Protein AF-0000000083950857 (afdb_homodimer)

Sequence (264 aa):
MILRKILFSYVLTLISFVHADEIPIPEFSGETIKFDNPFGGEFILGERTPEKLKFWFRTVGGNYHQCHMTGVAKSRDNETYKYGQFEQNTHCSLSIIVLGNSVVLIDESHQCKKISCGQRAGINGAVFHRAKMILRKILFSYVLTLISFVHADEIPIPEFSGETIKFDNPFGGEFILGERTPEKLKFWFRTVGGNYHQCHMTGVAKSRDNETYKYGQFEQNTHCSLSIIVLGNSVVLIDESHQCKKISCGQRAGINGAVFHRAK

Foldseek 3Di:
DDPPPPPPPPPPPPPPPPPPPDDDDDDAPDDWWKWAFPQGKIKIWGDDDQFKIWIWIKDAFPPRKIFIDTDMWTDPHRFKTWDWDDDPNFIWIWIWGHDPFKIFIAGPPVGSCVVTIDDGTDRHGTMIGTDD/DPPPPPPPPPPPPPPPPPPPPDDDDDDAPDDWWKWAFPQGKIKIWGDDDQFKTWIKIKDAFPPRKIFIDTDIWTHPHRFKTWDWDDDPNFIWIWIWGHDPFKIFIAGPPVGSCVVTIDDGTDRHGTMIGTDD

Secondary structure (DSSP, 8-state):
-----------------------PPPP-SS-EEEEE-TTSEEEEEES--SSEEEEEEEEE-GGG-EEEEEEEEEESSSSEEEEEEEETTEEEEEEEEEETTEEEEEETTS-HHHHHB-TT---TT-EEEE--/-----------------------PPPP-SS--EEEE-TTSEEEEEEEE-SSEEEEEEEEE-GGG-EEEEEEEEEESSSSEEEEEEEETTEEEEEEEEEETTEEEEEETTS-HHHHHB-TT---TT-EEEE--

Nearest PDB structures (foldseek):
  6czg-assembly2_B  TM=5.559E-01  e=2.290E-02  synthetic construct
  8ah9-assembly1_A  TM=5.127E-01  e=1.208E-02  synthetic construct
  1jmx-assembly1_A  TM=5.306E-01  e=1.195E-01  Pseudomonas putida
  2yg2-assembly2_B  TM=3.656E-01  e=1.007E+00  Homo sapiens
  6czg-assembly2_B  TM=5.561E-01  e=2.247E-02  synthetic construct

Organism: NCBI:txid38313

pLDDT: mean 89.29, std 17.19, range [36.06, 98.94]

Radius of gyration: 27.36 Å; Cα contacts (8 Å, |Δi|>4): 569; chains: 2; bounding box: 49×54×147 Å

Structure (mmCIF, N/CA/C/O backbone):
data_AF-0000000083950857-model_v1
#
loop_
_entity.id
_entity.type
_entity.pdbx_description
1 polymer 'Uncharacterized protein'
#
loop_
_atom_site.group_PDB
_atom_site.id
_atom_site.type_symbol
_atom_site.label_atom_id
_atom_site.label_alt_id
_atom_site.label_comp_id
_atom_site.label_asym_id
_atom_site.label_entity_id
_atom_site.label_seq_id
_atom_site.pdbx_PDB_ins_code
_atom_site.Cartn_x
_atom_site.Cartn_y
_atom_site.Cartn_z
_atom_site.occupancy
_atom_site.B_iso_or_equiv
_atom_site.auth_seq_id
_atom_site.auth_comp_id
_atom_site.auth_asym_id
_atom_site.auth_atom_id
_atom_site.pdbx_PDB_model_num
ATOM 1 N N . MET A 1 1 ? 31.578 26.203 70.938 1 37.66 1 MET A N 1
ATOM 2 C CA . MET A 1 1 ? 31.016 25.203 70 1 37.66 1 MET A CA 1
ATOM 3 C C . MET A 1 1 ? 30.359 25.859 68.812 1 37.66 1 MET A C 1
ATOM 5 O O . MET A 1 1 ? 29.375 26.594 68.938 1 37.66 1 MET A O 1
ATOM 9 N N . ILE A 1 2 ? 31.172 26.172 67.625 1 49.72 2 ILE A N 1
ATOM 10 C CA . ILE A 1 2 ? 30.875 26.906 66.438 1 49.72 2 ILE A CA 1
ATOM 11 C C . ILE A 1 2 ? 29.812 26.156 65.625 1 49.72 2 ILE A C 1
ATOM 13 O O . ILE A 1 2 ? 29.969 24.969 65.312 1 49.72 2 ILE A O 1
ATOM 17 N N . LEU A 1 3 ? 28.531 26.531 65.625 1 44.31 3 LEU A N 1
ATOM 18 C CA . LEU A 1 3 ? 27.359 26.047 64.875 1 44.31 3 LEU A CA 1
ATOM 19 C C . LEU A 1 3 ? 27.609 26.094 63.375 1 44.31 3 LEU A C 1
ATOM 21 O O . LEU A 1 3 ? 27.828 27.172 62.844 1 44.31 3 LEU A O 1
ATOM 25 N N . ARG A 1 4 ? 28.234 24.969 62.844 1 48.5 4 ARG A N 1
ATOM 26 C CA . ARG A 1 4 ? 28.406 24.797 61.406 1 48.5 4 ARG A CA 1
ATOM 27 C C . ARG A 1 4 ? 27.078 24.906 60.688 1 48.5 4 ARG A C 1
ATOM 29 O O . ARG A 1 4 ? 26.156 24.109 60.938 1 48.5 4 ARG A O 1
ATOM 36 N N . LYS A 1 5 ? 26.547 26.172 60.344 1 51.56 5 LYS A N 1
ATOM 37 C CA . LYS A 1 5 ? 25.391 26.312 59.469 1 51.56 5 LYS A CA 1
ATOM 38 C C . LYS A 1 5 ? 25.594 25.547 58.156 1 51.56 5 LYS A C 1
ATOM 40 O O . LYS A 1 5 ? 26.547 25.812 57.406 1 51.56 5 LYS A O 1
ATOM 45 N N . ILE A 1 6 ? 25.125 24.328 58.031 1 53.84 6 ILE A N 1
ATOM 46 C CA . ILE A 1 6 ? 25.141 23.562 56.781 1 53.84 6 ILE A CA 1
ATOM 47 C C . ILE A 1 6 ? 24.219 24.25 55.781 1 53.84 6 ILE A C 1
ATOM 49 O O . ILE A 1 6 ? 23.031 24.422 56.031 1 53.84 6 ILE A O 1
ATOM 53 N N . LEU A 1 7 ? 24.75 25.094 54.875 1 50.31 7 LEU A N 1
ATOM 54 C CA . LEU A 1 7 ? 24.016 25.609 53.75 1 50.31 7 LEU A CA 1
ATOM 55 C C . LEU A 1 7 ? 23.594 24.484 52.812 1 50.31 7 LEU A C 1
ATOM 57 O O . LEU A 1 7 ? 24.438 23.781 52.25 1 50.31 7 LEU A O 1
ATOM 61 N N . PHE A 1 8 ? 22.375 23.859 53 1 50.84 8 PHE A N 1
ATOM 62 C CA . PHE A 1 8 ? 21.766 22.922 52.062 1 50.84 8 PHE A CA 1
ATOM 63 C C . PHE A 1 8 ? 21.516 23.625 50.719 1 50.84 8 PHE A C 1
ATOM 65 O O . PHE A 1 8 ? 20.75 24.578 50.656 1 50.84 8 PHE A O 1
ATOM 72 N N . SER A 1 9 ? 22.422 23.547 49.781 1 53.78 9 SER A N 1
ATOM 73 C CA . SER A 1 9 ? 22.156 23.969 48.406 1 53.78 9 SER A CA 1
ATOM 74 C C . SER A 1 9 ? 21.094 23.109 47.75 1 53.78 9 SER A C 1
ATOM 76 O O . SER A 1 9 ? 21.266 21.906 47.594 1 53.78 9 SER A O 1
ATOM 78 N N . TYR A 1 10 ? 19.781 23.562 47.75 1 53.38 10 TYR A N 1
ATOM 79 C CA . TYR A 1 10 ? 18.734 22.938 46.969 1 53.38 10 TYR A CA 1
ATOM 80 C C . TYR A 1 10 ? 19.078 22.953 45.469 1 53.38 10 TYR A C 1
ATOM 82 O O . TYR A 1 10 ? 19.203 24.016 44.875 1 53.38 10 TYR A O 1
ATOM 90 N N . VAL A 1 11 ? 19.672 21.891 44.875 1 56.81 11 VAL A N 1
ATOM 91 C CA . VAL A 1 11 ? 19.828 21.688 43.438 1 56.81 11 VAL A CA 1
ATOM 92 C C . VAL A 1 11 ? 18.453 21.594 42.781 1 56.81 11 VAL A C 1
ATOM 94 O O . VAL A 1 11 ? 17.719 20.625 43 1 56.81 11 VAL A O 1
ATOM 97 N N . LEU A 1 12 ? 17.781 22.719 42.406 1 50.72 12 LEU A N 1
ATOM 98 C CA . LEU A 1 12 ? 16.609 22.719 41.562 1 50.72 12 LEU A CA 1
ATOM 99 C C . LEU A 1 12 ? 16.891 21.969 40.25 1 50.72 12 LEU A C 1
ATOM 101 O O . LEU A 1 12 ? 17.688 22.438 39.438 1 50.72 12 LEU A O 1
ATOM 105 N N . THR A 1 13 ? 16.688 20.609 40.219 1 55 13 THR A N 1
ATOM 106 C CA . THR A 1 13 ? 16.703 19.844 38.969 1 55 13 THR A CA 1
ATOM 107 C C . THR A 1 13 ? 15.602 20.312 38.031 1 55 13 THR A C 1
ATOM 109 O O . THR A 1 13 ? 14.414 20.156 38.312 1 55 13 THR A O 1
ATOM 112 N N . LEU A 1 14 ? 15.836 21.281 37.156 1 51.81 14 LEU A N 1
ATOM 113 C CA . LEU A 1 14 ? 14.945 21.641 36.062 1 51.81 14 LEU A CA 1
ATOM 114 C C . LEU A 1 14 ? 14.695 20.438 35.156 1 51.81 14 LEU A C 1
ATOM 116 O O . LEU A 1 14 ? 15.562 20.047 34.375 1 51.81 14 LEU A O 1
ATOM 120 N N . ILE A 1 15 ? 13.781 19.562 35.469 1 53.22 15 ILE A N 1
ATOM 121 C CA . ILE A 1 15 ? 13.281 18.547 34.562 1 53.22 15 ILE A CA 1
ATOM 122 C C . ILE A 1 15 ? 12.734 19.219 33.312 1 53.22 15 ILE A C 1
ATOM 124 O O . ILE A 1 15 ? 11.711 19.906 33.344 1 53.22 15 ILE A O 1
ATOM 128 N N . SER A 1 16 ? 13.508 19.609 32.312 1 50.03 16 SER A N 1
ATOM 129 C CA . SER A 1 16 ? 12.992 20.031 31.016 1 50.03 16 SER A CA 1
ATOM 130 C C . SER A 1 16 ? 12.023 19 30.438 1 50.03 16 SER A C 1
ATOM 132 O O . SER A 1 16 ? 12.445 17.969 29.906 1 50.03 16 SER A O 1
ATOM 134 N N . PHE A 1 17 ? 10.781 18.969 30.766 1 46.47 17 PHE A N 1
ATOM 135 C CA . PHE A 1 17 ? 9.805 18.281 29.938 1 46.47 17 PHE A CA 1
ATOM 136 C C . PHE A 1 17 ? 9.961 18.703 28.469 1 46.47 17 PHE A C 1
ATOM 138 O O . PHE A 1 17 ? 9.742 19.859 28.125 1 46.47 17 PHE A O 1
ATOM 145 N N . VAL A 1 18 ? 10.883 18.109 27.766 1 50.94 18 VAL A N 1
ATOM 146 C CA . VAL A 1 18 ? 10.797 18.281 26.312 1 50.94 18 VAL A CA 1
ATOM 147 C C . VAL A 1 18 ? 9.336 18.219 25.875 1 50.94 18 VAL A C 1
ATOM 149 O O . VAL A 1 18 ? 8.672 17.188 26.031 1 50.94 18 VAL A O 1
ATOM 152 N N . HIS A 1 19 ? 8.523 19.281 26 1 47.72 19 HIS A N 1
ATOM 153 C CA . HIS A 1 19 ? 7.23 19.359 25.328 1 47.72 19 HIS A CA 1
ATOM 154 C C . HIS A 1 19 ? 7.293 18.703 23.953 1 47.72 19 HIS A C 1
ATOM 156 O O . HIS A 1 19 ? 8.148 19.047 23.125 1 47.72 19 HIS A O 1
ATOM 162 N N . ALA A 1 20 ? 7.07 17.469 23.922 1 54.78 20 ALA A N 1
ATOM 163 C CA . ALA A 1 20 ? 6.848 16.953 22.578 1 54.78 20 ALA A CA 1
ATOM 164 C C . ALA A 1 20 ? 5.988 17.906 21.75 1 54.78 20 ALA A C 1
ATOM 166 O O . ALA A 1 20 ? 4.867 18.234 22.156 1 54.78 20 ALA A O 1
ATOM 167 N N . ASP A 1 21 ? 6.488 18.891 21.109 1 54.81 21 ASP A N 1
ATOM 168 C CA . ASP A 1 21 ? 5.73 19.812 20.281 1 54.81 21 ASP A CA 1
ATOM 169 C C . ASP A 1 21 ? 4.59 19.094 19.562 1 54.81 21 ASP A C 1
ATOM 171 O O . ASP A 1 21 ? 4.801 18.047 18.938 1 54.81 21 ASP A O 1
ATOM 175 N N . GLU A 1 22 ? 3.367 19.297 19.969 1 74.44 22 GLU A N 1
ATOM 176 C CA . GLU A 1 22 ? 2.143 18.781 19.375 1 74.44 22 GLU A CA 1
ATOM 177 C C . GLU A 1 22 ? 2.096 19.078 17.875 1 74.44 22 GLU A C 1
ATOM 179 O O . GLU A 1 22 ? 2.34 20.203 17.453 1 74.44 22 GLU A O 1
ATOM 184 N N . ILE A 1 23 ? 2.105 18.188 16.922 1 82.88 23 ILE A N 1
ATOM 185 C CA . ILE A 1 23 ? 1.964 18.344 15.484 1 82.88 23 ILE A CA 1
ATOM 186 C C . ILE A 1 23 ? 0.601 18.953 15.156 1 82.88 23 ILE A C 1
ATOM 188 O O . ILE A 1 23 ? -0.438 18.359 15.461 1 82.88 23 ILE A O 1
ATOM 192 N N . PRO A 1 24 ? 0.615 20.109 14.625 1 90.81 24 PRO A N 1
ATOM 193 C CA . PRO A 1 24 ? -0.676 20.766 14.391 1 90.81 24 PRO A CA 1
ATOM 194 C C . PRO A 1 24 ? -1.509 20.062 13.32 1 90.81 24 PRO A C 1
ATOM 196 O O . PRO A 1 24 ? -0.989 19.719 12.258 1 90.81 24 PRO A O 1
ATOM 199 N N . ILE A 1 25 ? -2.799 19.828 13.562 1 93.12 25 ILE A N 1
ATOM 200 C CA . ILE A 1 25 ? -3.777 19.328 12.602 1 93.12 25 ILE A CA 1
ATOM 201 C C . ILE A 1 25 ? -4.406 20.484 11.844 1 93.12 25 ILE A C 1
ATOM 203 O O . ILE A 1 25 ? -4.906 21.438 12.453 1 93.12 25 ILE A O 1
ATOM 207 N N . PRO A 1 26 ? -4.363 20.469 10.547 1 94.75 26 PRO A N 1
ATOM 208 C CA . PRO A 1 26 ? -4.965 21.578 9.805 1 94.75 26 PRO A CA 1
ATOM 209 C C . PRO A 1 26 ? -6.477 21.656 9.977 1 94.75 26 PRO A C 1
ATOM 211 O O . PRO A 1 26 ? -7.105 20.688 10.398 1 94.75 26 PRO A O 1
ATOM 214 N N . GLU A 1 27 ? -6.992 22.844 9.578 1 94.81 27 GLU A N 1
ATOM 215 C CA . GLU A 1 27 ? -8.445 22.984 9.555 1 94.81 27 GLU A CA 1
ATOM 216 C C . GLU A 1 27 ? -9.047 22.297 8.328 1 94.81 27 GLU A C 1
ATOM 218 O O . GLU A 1 27 ? -8.508 22.406 7.223 1 94.81 27 GLU A O 1
ATOM 223 N N . PHE A 1 28 ? -10.203 21.594 8.531 1 96.81 28 PHE A N 1
ATOM 224 C CA . PHE A 1 28 ? -10.992 21 7.461 1 96.81 28 PHE A CA 1
ATOM 225 C C . PHE A 1 28 ? -12.328 21.703 7.309 1 96.81 28 PHE A C 1
ATOM 227 O O . PHE A 1 28 ? -12.883 22.219 8.289 1 96.81 28 PHE A O 1
ATOM 234 N N . SER A 1 29 ? -12.828 21.984 6.066 1 94.06 29 SER A N 1
ATOM 235 C CA . SER A 1 29 ? -14.055 22.734 5.789 1 94.06 29 SER A CA 1
ATOM 236 C C . SER A 1 29 ? -15.289 21.875 6.027 1 94.06 29 SER A C 1
ATOM 238 O O . SER A 1 29 ? -16.406 22.406 6.109 1 94.06 29 SER A O 1
ATOM 240 N N . GLY A 1 30 ? -15.266 20.578 6.312 1 92.5 30 GLY A N 1
ATOM 241 C CA . GLY A 1 30 ? -16.406 19.688 6.492 1 92.5 30 GLY A CA 1
ATOM 242 C C . GLY A 1 30 ? -16.094 18.516 7.402 1 92.5 30 GLY A C 1
ATOM 243 O O . GLY A 1 30 ? -15.18 18.578 8.219 1 92.5 30 GLY A O 1
ATOM 244 N N . GLU A 1 31 ? -17 17.609 7.324 1 95.38 31 GLU A N 1
ATOM 245 C CA . GLU A 1 31 ? -16.844 16.406 8.133 1 95.38 31 GLU A CA 1
ATOM 246 C C . GLU A 1 31 ? -15.555 15.672 7.785 1 95.38 31 GLU A C 1
ATOM 248 O O . GLU A 1 31 ? -15.133 15.664 6.625 1 95.38 31 GLU A O 1
ATOM 253 N N . THR A 1 32 ? -14.914 15.109 8.789 1 98 32 THR A N 1
ATOM 254 C CA . THR A 1 32 ? -13.711 14.32 8.594 1 98 32 THR A CA 1
ATOM 255 C C . THR A 1 32 ? -13.922 12.883 9.062 1 98 32 THR A C 1
ATOM 257 O O . THR A 1 32 ? -14.852 12.602 9.82 1 98 32 THR A O 1
ATOM 260 N N . ILE A 1 33 ? -13.18 11.992 8.5 1 98.19 33 ILE A N 1
ATOM 261 C CA . ILE A 1 33 ? -13.109 10.609 8.953 1 98.19 33 ILE A CA 1
ATOM 262 C C . ILE A 1 33 ? -11.734 10.328 9.547 1 98.19 33 ILE A C 1
ATOM 264 O O . ILE A 1 33 ? -10.711 10.664 8.938 1 98.19 33 ILE A O 1
ATOM 268 N N . LYS A 1 34 ? -11.734 9.789 10.695 1 98.62 34 LYS A N 1
ATOM 269 C CA . LYS A 1 34 ? -10.477 9.469 11.367 1 98.62 34 LYS A CA 1
ATOM 270 C C . LYS A 1 34 ? -10.164 7.977 11.266 1 98.62 34 LYS A C 1
ATOM 272 O O . LYS A 1 34 ? -11.055 7.137 11.406 1 98.62 34 LYS A O 1
ATOM 277 N N . PHE A 1 35 ? -8.922 7.637 11.039 1 98.75 35 PHE A N 1
ATOM 278 C CA . PHE A 1 35 ? -8.383 6.285 11.047 1 98.75 35 PHE A CA 1
ATOM 279 C C . PHE A 1 35 ? -7.23 6.16 12.031 1 98.75 35 PHE A C 1
ATOM 281 O O . PHE A 1 35 ? -6.43 7.086 12.18 1 98.75 35 PHE A O 1
ATOM 288 N N . ASP A 1 36 ? -7.086 4.992 12.617 1 98.75 36 ASP A N 1
ATOM 289 C CA . ASP A 1 36 ? -6.031 4.762 13.602 1 98.75 36 ASP A CA 1
ATOM 290 C C . ASP A 1 36 ? -5.02 3.74 13.086 1 98.75 36 ASP A C 1
ATOM 292 O O . ASP A 1 36 ? -5.387 2.775 12.414 1 98.75 36 ASP A O 1
ATOM 296 N N . ASN A 1 37 ? -3.785 3.951 13.414 1 98.06 37 ASN A N 1
ATOM 297 C CA . ASN A 1 37 ? -2.723 2.977 13.203 1 98.06 37 ASN A CA 1
ATOM 298 C C . ASN A 1 37 ? -2.514 2.092 14.422 1 98.06 37 ASN A C 1
ATOM 300 O O . ASN A 1 37 ? -2.486 2.586 15.555 1 98.06 37 ASN A O 1
ATOM 304 N N . PRO A 1 38 ? -2.328 0.792 14.234 1 94.88 38 PRO A N 1
ATOM 305 C CA . PRO A 1 38 ? -2.213 -0.1 15.383 1 94.88 38 PRO A CA 1
ATOM 306 C C . PRO A 1 38 ? -0.94 0.14 16.188 1 94.88 38 PRO A C 1
ATOM 308 O O . PRO A 1 38 ? -0.863 -0.25 17.359 1 94.88 38 PRO A O 1
ATOM 311 N N . PHE A 1 39 ? 0.067 0.749 15.609 1 94.06 39 PHE A N 1
ATOM 312 C CA . PHE A 1 39 ? 1.344 0.961 16.281 1 94.06 39 PHE A CA 1
ATOM 313 C C . PHE A 1 39 ? 1.432 2.377 16.844 1 94.06 39 PHE A C 1
ATOM 315 O O . PHE A 1 39 ? 2.49 2.799 17.312 1 94.06 39 PHE A O 1
ATOM 322 N N . GLY A 1 40 ? 0.346 3.137 16.641 1 95 40 GLY A N 1
ATOM 323 C CA . GLY A 1 40 ? 0.307 4.52 17.094 1 95 40 GLY A CA 1
ATOM 324 C C . GLY A 1 40 ? 0.226 5.516 15.961 1 95 40 GLY A C 1
ATOM 325 O O . GLY A 1 40 ? 0.874 5.344 14.922 1 95 40 GLY A O 1
ATOM 326 N N . GLY A 1 41 ? -0.641 6.477 16.094 1 97.44 41 GLY A N 1
ATOM 327 C CA . GLY A 1 41 ? -0.852 7.492 15.07 1 97.44 41 GLY A CA 1
ATOM 328 C C . GLY A 1 41 ? -2.256 7.48 14.5 1 97.44 41 GLY A C 1
ATOM 329 O O . GLY A 1 41 ? -3.105 6.703 14.938 1 97.44 41 GLY A O 1
ATOM 330 N N . GLU A 1 42 ? -2.414 8.336 13.578 1 98.44 42 GLU A N 1
ATOM 331 C CA . GLU A 1 42 ? -3.752 8.477 13.016 1 98.44 42 GLU A CA 1
ATOM 332 C C . GLU A 1 42 ? -3.699 9.117 11.625 1 98.44 42 GLU A C 1
ATOM 334 O O . GLU A 1 42 ? -2.68 9.695 11.242 1 98.44 42 GLU A O 1
ATOM 339 N N . PHE A 1 43 ? -4.68 8.875 10.883 1 98.81 43 PHE A N 1
ATOM 340 C CA . PHE A 1 43 ? -4.961 9.477 9.586 1 98.81 43 PHE A CA 1
ATOM 341 C C . PHE A 1 43 ? -6.32 10.164 9.594 1 98.81 43 PHE A C 1
ATOM 343 O O . PHE A 1 43 ? -7.312 9.586 10.023 1 98.81 43 PHE A O 1
ATOM 350 N N . ILE A 1 44 ? -6.336 11.43 9.164 1 98.88 44 ILE A N 1
ATOM 351 C CA . ILE A 1 44 ? -7.582 12.172 9.047 1 98.88 44 ILE A CA 1
ATOM 352 C C . ILE A 1 44 ? -7.871 12.477 7.582 1 98.88 44 ILE A C 1
ATOM 354 O O . ILE A 1 44 ? -7.031 13.047 6.883 1 98.88 44 ILE A O 1
ATOM 358 N N . LEU A 1 45 ? -9.023 12.086 7.156 1 98.69 45 LEU A N 1
ATOM 359 C CA . LEU A 1 45 ? -9.516 12.297 5.797 1 98.69 45 LEU A CA 1
ATOM 360 C C . LEU A 1 45 ? -10.617 13.352 5.77 1 98.69 45 LEU A C 1
ATOM 362 O O . LEU A 1 45 ? -11.609 13.234 6.484 1 98.69 45 LEU A O 1
ATOM 366 N N . GLY A 1 46 ? -10.43 14.352 4.965 1 98.19 46 GLY A N 1
ATOM 367 C CA . GLY A 1 46 ? -11.453 15.367 4.762 1 98.19 46 GLY A CA 1
ATOM 368 C C . GLY A 1 46 ? -11.594 15.797 3.311 1 98.19 46 GLY A C 1
ATOM 369 O O . GLY A 1 46 ? -10.703 15.531 2.496 1 98.19 46 GLY A O 1
ATOM 370 N N . GLU A 1 47 ? -12.781 16.359 2.975 1 97.38 47 GLU A N 1
ATOM 371 C CA . GLU A 1 47 ? -13.039 16.984 1.682 1 97.38 47 GLU A CA 1
ATOM 372 C C . GLU A 1 47 ? -12.727 16.031 0.533 1 97.38 47 GLU A C 1
ATOM 374 O O . GLU A 1 47 ? -12.031 16.391 -0.416 1 97.38 47 GLU A O 1
ATOM 379 N N . ARG A 1 48 ? -13.172 14.836 0.677 1 96.75 48 ARG A N 1
ATOM 380 C CA . ARG A 1 48 ? -12.914 13.852 -0.372 1 96.75 48 ARG A CA 1
ATOM 381 C C . ARG A 1 48 ? -13.922 13.984 -1.505 1 96.75 48 ARG A C 1
ATOM 383 O O . ARG A 1 48 ? -15.133 13.969 -1.268 1 96.75 48 ARG A O 1
ATOM 390 N N . THR A 1 49 ? -13.438 14.156 -2.693 1 96.25 49 THR A N 1
ATOM 391 C CA . THR A 1 49 ? -14.188 14.086 -3.945 1 96.25 49 THR A CA 1
ATOM 392 C C . THR A 1 49 ? -13.562 13.055 -4.887 1 96.25 49 THR A C 1
ATOM 394 O O . THR A 1 49 ? -12.5 12.5 -4.598 1 96.25 49 THR A O 1
ATOM 397 N N . PRO A 1 50 ? -14.227 12.727 -5.973 1 96.12 50 PRO A N 1
ATOM 398 C CA . PRO A 1 50 ? -13.594 11.836 -6.949 1 96.12 50 PRO A CA 1
ATOM 399 C C . PRO A 1 50 ? -12.258 12.375 -7.465 1 96.12 50 PRO A C 1
ATOM 401 O O . PRO A 1 50 ? -11.422 11.602 -7.938 1 96.12 50 PRO A O 1
ATOM 404 N N . GLU A 1 51 ? -11.953 13.656 -7.258 1 98.06 51 GLU A N 1
ATOM 405 C CA . GLU A 1 51 ? -10.773 14.273 -7.867 1 98.06 51 GLU A CA 1
ATOM 406 C C . GLU A 1 51 ? -9.656 14.461 -6.844 1 98.06 51 GLU A C 1
ATOM 408 O O . GLU A 1 51 ? -8.484 14.5 -7.207 1 98.06 51 GLU A O 1
ATOM 413 N N . LYS A 1 52 ? -10.117 14.656 -5.664 1 98.31 52 LYS A N 1
ATOM 414 C CA . LYS A 1 52 ? -9.109 15.016 -4.676 1 98.31 52 LYS A CA 1
ATOM 415 C C . LYS A 1 52 ? -9.562 14.648 -3.266 1 98.31 52 LYS A C 1
ATOM 417 O O . LYS A 1 52 ? -10.742 14.344 -3.047 1 98.31 52 LYS A O 1
ATOM 422 N N . LEU A 1 53 ? -8.617 14.648 -2.314 1 98.12 53 LEU A N 1
ATOM 423 C CA . LEU A 1 53 ? -8.914 14.578 -0.889 1 98.12 53 LEU A CA 1
ATOM 424 C C . LEU A 1 53 ? -7.918 15.398 -0.084 1 98.12 53 LEU A C 1
ATOM 426 O O . LEU A 1 53 ? -6.773 15.586 -0.509 1 98.12 53 LEU A O 1
ATOM 430 N N . LYS A 1 54 ? -8.32 15.938 0.966 1 98.75 54 LYS A N 1
ATOM 431 C CA . LYS A 1 54 ? -7.453 16.562 1.957 1 98.75 54 LYS A CA 1
ATOM 432 C C . LYS A 1 54 ? -7.117 15.602 3.09 1 98.75 54 LYS A C 1
ATOM 434 O O . LYS A 1 54 ? -7.977 14.844 3.537 1 98.75 54 LYS A O 1
ATOM 439 N N . PHE A 1 55 ? -5.875 15.672 3.521 1 98.88 55 PHE A N 1
ATOM 440 C CA . PHE A 1 55 ? -5.488 14.688 4.523 1 98.88 55 PHE A CA 1
ATOM 441 C C . PHE A 1 55 ? -4.527 15.289 5.539 1 98.88 55 PHE A C 1
ATOM 443 O O . PHE A 1 55 ? -3.939 16.344 5.293 1 98.88 55 PHE A O 1
ATOM 450 N N . TRP A 1 56 ? -4.391 14.656 6.625 1 98.75 56 TRP A N 1
ATOM 451 C CA . TRP A 1 56 ? -3.355 14.758 7.645 1 98.75 56 TRP A CA 1
ATOM 452 C C . TRP A 1 56 ? -3.041 13.391 8.242 1 98.75 56 TRP A C 1
ATOM 454 O O . TRP A 1 56 ? -3.945 12.586 8.477 1 98.75 56 TRP A O 1
ATOM 464 N N . PHE A 1 57 ? -1.758 13.125 8.508 1 98.81 57 PHE A N 1
ATOM 465 C CA . PHE A 1 57 ? -1.481 11.891 9.242 1 98.81 57 PHE A CA 1
ATOM 466 C C . PHE A 1 57 ? -0.271 12.07 10.148 1 98.81 57 PHE A C 1
ATOM 468 O O . PHE A 1 57 ? 0.526 12.992 9.961 1 98.81 57 PHE A O 1
ATOM 475 N N . ARG A 1 58 ? -0.231 11.219 11.047 1 98.62 58 ARG A N 1
ATOM 476 C CA . ARG A 1 58 ? 0.912 10.992 11.93 1 98.62 58 ARG A CA 1
ATOM 477 C C . ARG A 1 58 ? 1.149 9.508 12.156 1 98.62 58 ARG A C 1
ATOM 479 O O . ARG A 1 58 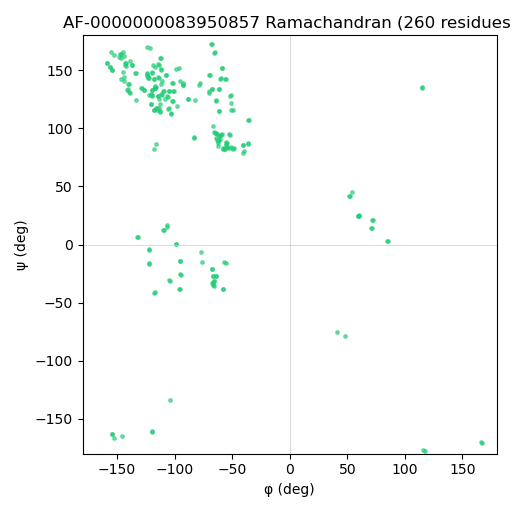? 0.203 8.75 12.375 1 98.62 58 ARG A O 1
ATOM 486 N N . THR A 1 59 ? 2.395 9.062 11.984 1 98.38 59 THR A N 1
ATOM 487 C CA . THR A 1 59 ? 2.801 7.723 12.398 1 98.38 59 THR A CA 1
ATOM 488 C C . THR A 1 59 ? 3.809 7.797 13.547 1 98.38 59 THR A C 1
ATOM 490 O O . THR A 1 59 ? 4.477 8.82 13.727 1 98.38 59 THR A 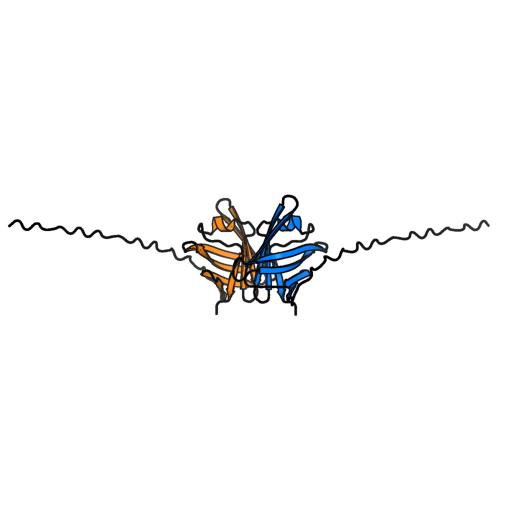O 1
ATOM 493 N N . VAL A 1 60 ? 3.836 6.738 14.305 1 97.69 60 VAL A N 1
ATOM 494 C CA . VAL A 1 60 ? 4.777 6.652 15.422 1 97.69 60 VAL A CA 1
ATOM 495 C C . VAL A 1 60 ? 5.699 5.453 15.219 1 97.69 60 VAL A C 1
ATOM 497 O O . VAL A 1 60 ? 5.25 4.371 14.844 1 97.69 60 VAL A O 1
ATOM 500 N N . GLY A 1 61 ? 7.012 5.754 15.422 1 96.31 61 GLY A N 1
ATOM 501 C CA . GLY A 1 61 ? 8 4.691 15.367 1 96.31 61 GLY A CA 1
ATOM 502 C C . GLY A 1 61 ? 8.773 4.523 16.656 1 96.31 61 GLY A C 1
ATOM 503 O O . GLY A 1 61 ? 8.242 4.805 17.75 1 96.31 61 GLY A O 1
ATOM 504 N N . GLY A 1 62 ? 9.914 3.857 16.5 1 94.12 62 GLY A N 1
ATOM 505 C CA . GLY A 1 62 ? 10.734 3.623 17.672 1 94.12 62 GLY A CA 1
ATOM 506 C C . GLY A 1 62 ? 11.094 4.898 18.422 1 94.12 62 GLY A C 1
ATOM 507 O O . GLY A 1 62 ? 11.289 5.945 17.797 1 94.12 62 GLY A O 1
ATOM 508 N N . ASN A 1 63 ? 11.109 4.805 19.766 1 95.19 63 ASN A N 1
ATOM 509 C CA . ASN A 1 63 ? 11.484 5.906 20.641 1 95.19 63 ASN A CA 1
ATOM 510 C C . ASN A 1 63 ? 10.578 7.117 20.438 1 95.19 63 ASN A C 1
ATOM 512 O O . ASN A 1 63 ? 11.031 8.258 20.547 1 95.19 63 ASN A O 1
ATOM 516 N N . TYR A 1 64 ? 9.398 6.848 19.953 1 93.88 64 TYR A N 1
ATOM 517 C CA . TYR A 1 64 ? 8.336 7.832 19.812 1 93.88 64 TYR A CA 1
ATOM 518 C C . TYR A 1 64 ? 8.648 8.828 18.703 1 93.88 64 TYR A C 1
ATOM 520 O O . TYR A 1 64 ? 8.094 9.93 18.688 1 93.88 64 TYR A O 1
ATOM 528 N N . HIS A 1 65 ? 9.664 8.461 17.859 1 97.38 65 HIS A N 1
ATOM 529 C CA . HIS A 1 65 ? 9.82 9.25 16.641 1 97.38 65 HIS A CA 1
ATOM 530 C C . HIS A 1 65 ? 8.547 9.219 15.797 1 97.38 65 HIS A C 1
ATOM 532 O O . HIS A 1 65 ? 7.789 8.25 15.844 1 97.38 65 HIS A O 1
ATOM 538 N N . GLN A 1 66 ? 8.352 10.312 15.016 1 98 66 GLN A N 1
ATOM 539 C CA . GLN A 1 66 ? 7.09 10.414 14.297 1 98 66 GLN A CA 1
ATOM 540 C C . GLN A 1 66 ? 7.309 10.891 12.867 1 98 66 GLN A C 1
ATOM 542 O O . GLN A 1 66 ? 8.336 11.492 12.555 1 98 66 GLN A O 1
ATOM 547 N N . CYS A 1 67 ? 6.379 10.523 12.039 1 98.31 67 CYS A N 1
ATOM 548 C CA . CYS A 1 67 ? 6.184 11.172 10.75 1 98.31 67 CYS A CA 1
ATOM 549 C C . CYS A 1 67 ? 4.871 11.945 10.727 1 98.31 67 CYS A C 1
ATOM 551 O O . CYS A 1 67 ? 3.904 11.562 11.383 1 98.31 67 CYS A O 1
ATOM 553 N N . HIS A 1 68 ? 4.805 12.953 10 1 98 68 HIS A N 1
ATOM 554 C CA . HIS A 1 68 ? 3.531 13.625 9.766 1 98 68 HIS A CA 1
ATOM 555 C C . HIS A 1 68 ? 3.535 14.375 8.445 1 98 68 HIS A C 1
ATOM 557 O O . HIS A 1 68 ? 4.59 14.82 7.98 1 98 68 HIS A O 1
ATOM 563 N N . MET A 1 69 ? 2.42 14.477 7.887 1 98 69 MET A N 1
ATOM 564 C CA . MET A 1 69 ? 2.223 15.211 6.637 1 98 69 MET A CA 1
ATOM 565 C C . MET A 1 69 ? 0.774 15.664 6.496 1 98 69 MET A C 1
ATOM 567 O O . MET A 1 69 ? -0.129 15.07 7.086 1 98 69 MET A O 1
ATOM 571 N N . THR A 1 70 ? 0.547 16.719 5.801 1 98.06 70 THR A N 1
ATOM 572 C CA . THR A 1 70 ? -0.775 17.203 5.418 1 98.06 70 THR A CA 1
ATOM 573 C C . THR A 1 70 ? -0.756 17.781 4.004 1 98.06 70 THR A C 1
ATOM 575 O O . THR A 1 70 ? 0.303 18.156 3.496 1 98.06 70 THR A O 1
ATOM 578 N N . GLY A 1 71 ? -1.914 17.734 3.396 1 98.25 71 GLY A N 1
ATOM 579 C CA . GLY A 1 71 ? -2 18.312 2.062 1 98.25 71 GLY A CA 1
ATOM 580 C C . GLY A 1 71 ? -3.271 17.922 1.33 1 98.25 71 GLY A C 1
ATOM 581 O O . GLY A 1 71 ? -4.242 17.484 1.949 1 98.25 71 GLY A O 1
ATOM 582 N N . VAL A 1 72 ? -3.262 18.281 0.061 1 98.69 72 VAL A N 1
ATOM 583 C CA . VAL A 1 72 ? -4.328 17.891 -0.855 1 98.69 72 VAL A CA 1
ATOM 584 C C . VAL A 1 72 ? -3.779 16.938 -1.915 1 98.69 72 VAL A C 1
ATOM 586 O O . VAL A 1 72 ? -2.857 17.281 -2.654 1 98.69 72 VAL A O 1
ATOM 589 N N . ALA A 1 73 ? -4.332 15.766 -1.868 1 98.88 73 ALA A N 1
ATOM 590 C CA . ALA A 1 73 ? -3.908 14.758 -2.836 1 98.88 73 ALA A CA 1
ATOM 591 C C . ALA A 1 73 ? -4.887 14.68 -4.004 1 98.88 73 ALA A C 1
ATOM 593 O O . ALA A 1 73 ? -6.082 14.922 -3.84 1 98.88 73 ALA A O 1
ATOM 594 N N . LYS A 1 74 ? -4.383 14.305 -5.137 1 98.88 74 LYS A N 1
ATOM 595 C CA . LYS A 1 74 ? -5.195 14.203 -6.344 1 98.88 74 LYS A CA 1
ATOM 596 C C . LYS A 1 74 ? -5.445 12.742 -6.715 1 98.88 74 LYS A C 1
ATOM 598 O O . LYS A 1 74 ? -4.543 11.906 -6.617 1 98.88 74 LYS A O 1
ATOM 603 N N . SER A 1 75 ? -6.648 12.508 -7.273 1 98.62 75 SER A N 1
ATOM 604 C CA . SER A 1 75 ? -7.035 11.148 -7.613 1 98.62 75 SER A CA 1
ATOM 605 C C . SER A 1 75 ? -6.223 10.617 -8.789 1 98.62 75 SER A C 1
ATOM 607 O O . SER A 1 75 ? -6.035 11.312 -9.789 1 98.62 75 SER A O 1
ATOM 609 N N . ARG A 1 76 ? -5.684 9.461 -8.656 1 97.56 76 ARG A N 1
ATOM 610 C CA . ARG A 1 76 ? -5.086 8.695 -9.75 1 97.56 76 ARG A CA 1
ATOM 611 C C . ARG A 1 76 ? -6.082 7.703 -10.336 1 97.56 76 ARG A C 1
ATOM 613 O O . ARG A 1 76 ? -6.129 7.504 -11.555 1 97.56 76 ARG A O 1
ATOM 620 N N . ASP A 1 77 ? -6.922 7.059 -9.5 1 95.12 77 ASP A N 1
ATOM 621 C CA . ASP A 1 77 ? -8.031 6.16 -9.82 1 95.12 77 ASP A CA 1
ATOM 622 C C . ASP A 1 77 ? -9.07 6.16 -8.711 1 95.12 77 ASP A C 1
ATOM 624 O O . ASP A 1 77 ? -9.117 7.082 -7.891 1 95.12 77 ASP A O 1
ATOM 628 N N . ASN A 1 78 ? -9.938 5.215 -8.641 1 93.38 78 ASN A N 1
ATOM 629 C CA . ASN A 1 78 ? -11.086 5.262 -7.746 1 93.38 78 ASN A CA 1
ATOM 630 C C . ASN A 1 78 ? -10.656 5.211 -6.285 1 93.38 78 ASN A C 1
ATOM 632 O O . ASN A 1 78 ? -11.344 5.75 -5.414 1 93.38 78 ASN A O 1
ATOM 636 N N . GLU A 1 79 ? -9.492 4.586 -6.043 1 96.62 79 GLU A N 1
ATOM 637 C CA . GLU A 1 79 ? -9.156 4.34 -4.645 1 96.62 79 GLU A CA 1
ATOM 638 C C . GLU A 1 79 ? -7.824 4.98 -4.273 1 96.62 79 GLU A C 1
ATOM 640 O O . GLU A 1 79 ? -7.52 5.16 -3.094 1 96.62 79 GLU A O 1
ATOM 645 N N . THR A 1 80 ? -7.023 5.332 -5.289 1 98.5 80 THR A N 1
ATOM 646 C CA . THR A 1 80 ? -5.672 5.816 -5.031 1 98.5 80 THR A CA 1
ATOM 647 C C . THR A 1 80 ? -5.566 7.309 -5.328 1 98.5 80 THR A C 1
ATOM 649 O O . THR A 1 80 ? -5.992 7.77 -6.387 1 98.5 80 THR A O 1
ATOM 652 N N . TYR A 1 81 ? -4.973 8.055 -4.379 1 98.88 81 TYR A N 1
ATOM 653 C CA . TYR A 1 81 ? -4.66 9.477 -4.523 1 98.88 81 TYR A CA 1
ATOM 654 C C . TYR A 1 81 ? -3.16 9.719 -4.402 1 98.88 81 TYR A C 1
ATOM 656 O O . TYR A 1 81 ? -2.477 9.047 -3.623 1 98.88 81 TYR A O 1
ATOM 664 N N . LYS A 1 82 ? -2.652 10.703 -5.113 1 98.88 82 LYS A N 1
ATOM 665 C CA . LYS A 1 82 ? -1.227 11.016 -5.129 1 98.88 82 LYS A CA 1
ATOM 666 C C . LYS A 1 82 ? -0.962 12.414 -4.566 1 98.88 82 LYS A C 1
ATOM 668 O O . LYS A 1 82 ? -1.7 13.352 -4.859 1 98.88 82 LYS A O 1
ATOM 673 N N . TYR A 1 83 ? 0.022 12.484 -3.73 1 98.88 83 TYR A N 1
ATOM 674 C CA . TYR A 1 83 ? 0.499 13.75 -3.176 1 98.88 83 TYR A CA 1
ATOM 675 C C . TYR A 1 83 ? 2.008 13.883 -3.344 1 98.88 83 TYR A C 1
ATOM 677 O O . TYR A 1 83 ? 2.75 12.922 -3.135 1 98.88 83 TYR A O 1
ATOM 685 N N . GLY A 1 84 ? 2.434 15.047 -3.777 1 98.25 84 GLY A N 1
ATOM 686 C CA . GLY A 1 84 ? 3.848 15.352 -3.941 1 98.25 84 GLY A CA 1
ATOM 687 C C . GLY A 1 84 ? 4.297 16.562 -3.146 1 98.25 84 GLY A C 1
ATOM 688 O O . GLY A 1 84 ? 3.537 17.516 -2.988 1 98.25 84 GLY A O 1
ATOM 689 N N . GLN A 1 85 ? 5.453 16.453 -2.66 1 96.62 85 GLN A N 1
ATOM 690 C CA . GLN A 1 85 ? 6.09 17.562 -1.963 1 96.62 85 GLN A CA 1
ATOM 691 C C . GLN A 1 85 ? 7.57 17.656 -2.314 1 96.62 85 GLN A C 1
ATOM 693 O O . GLN A 1 85 ? 8.242 16.641 -2.482 1 96.62 85 GLN A O 1
ATOM 698 N N . PHE A 1 86 ? 7.988 18.859 -2.51 1 95.81 86 PHE A N 1
ATOM 699 C CA . PHE A 1 86 ? 9.406 19.125 -2.76 1 95.81 86 PHE A CA 1
ATOM 700 C C . PHE A 1 86 ? 9.992 20.016 -1.672 1 95.81 86 PHE A C 1
ATOM 702 O O . PHE A 1 86 ? 9.555 21.141 -1.479 1 95.81 86 PHE A O 1
ATOM 709 N N . GLU A 1 87 ? 10.977 19.422 -0.904 1 91.69 87 GLU A N 1
ATOM 710 C CA . GLU A 1 87 ? 11.656 20.156 0.161 1 91.69 87 GLU A CA 1
ATOM 711 C C . GLU A 1 87 ? 13.141 19.812 0.206 1 91.69 87 GLU A C 1
ATOM 713 O O . GLU A 1 87 ? 13.516 18.641 0.138 1 91.69 87 GLU A O 1
ATOM 718 N N . GLN A 1 88 ? 14.023 20.859 0.298 1 89.19 88 GLN A N 1
ATOM 719 C CA . GLN A 1 88 ? 15.461 20.703 0.454 1 89.19 88 GLN A CA 1
ATOM 720 C C . GLN A 1 88 ? 16.031 19.766 -0.609 1 89.19 88 GLN A C 1
ATOM 722 O O . GLN A 1 88 ? 16.734 18.797 -0.287 1 89.19 88 GLN A O 1
ATOM 727 N N . ASN A 1 89 ? 15.617 19.859 -1.801 1 92.94 89 ASN A N 1
ATOM 728 C CA . ASN A 1 89 ? 16.125 19.125 -2.957 1 92.94 89 ASN A CA 1
ATOM 729 C C . ASN A 1 89 ? 15.711 17.672 -2.92 1 92.94 89 ASN A C 1
ATOM 731 O O . ASN A 1 89 ? 16.422 16.797 -3.432 1 92.94 89 ASN A O 1
ATOM 735 N N . THR A 1 90 ? 14.695 17.484 -2.176 1 95.81 90 THR A N 1
ATOM 736 C CA . THR A 1 90 ? 14.148 16.125 -2.082 1 95.81 90 THR A CA 1
ATOM 737 C C . THR A 1 90 ? 12.703 16.094 -2.559 1 95.81 90 THR A C 1
ATOM 739 O O . THR A 1 90 ? 11.891 16.938 -2.168 1 95.81 90 THR A O 1
ATOM 742 N N . HIS A 1 91 ? 12.438 15.156 -3.5 1 97.38 91 HIS A N 1
ATOM 743 C CA . HIS A 1 91 ? 11.07 14.984 -3.984 1 97.38 91 HIS A CA 1
ATOM 744 C C . HIS A 1 91 ? 10.406 13.781 -3.334 1 97.38 91 HIS A C 1
ATOM 746 O O . HIS A 1 91 ? 10.93 12.664 -3.4 1 97.38 91 HIS A O 1
ATOM 752 N N . CYS A 1 92 ? 9.305 14.055 -2.729 1 98.12 92 CYS A N 1
ATOM 753 C CA . CYS A 1 92 ? 8.477 13.016 -2.129 1 98.12 92 CYS A CA 1
ATOM 754 C C . CYS A 1 92 ? 7.223 12.773 -2.963 1 98.12 92 CYS A C 1
ATOM 756 O O . CYS A 1 92 ? 6.512 13.719 -3.312 1 98.12 92 CYS A O 1
ATOM 758 N N . SER A 1 93 ? 6.992 11.516 -3.314 1 98.62 93 SER A N 1
ATOM 759 C CA . SER A 1 93 ? 5.746 11.062 -3.928 1 98.62 93 SER A CA 1
ATOM 760 C C . SER A 1 93 ? 5.016 10.07 -3.031 1 98.62 93 SER A C 1
ATOM 762 O O . SER A 1 93 ? 5.523 8.977 -2.764 1 98.62 93 SER A O 1
ATOM 764 N N . LEU A 1 94 ? 3.844 10.469 -2.621 1 98.81 94 LEU A N 1
ATOM 765 C CA . LEU A 1 94 ? 3.035 9.68 -1.694 1 98.81 94 LEU A CA 1
ATOM 766 C C . LEU A 1 94 ? 1.753 9.203 -2.365 1 98.81 94 LEU A C 1
ATOM 768 O O . LEU A 1 94 ? 1.037 9.992 -2.984 1 98.81 94 LEU A O 1
ATOM 772 N N . SER A 1 95 ? 1.495 7.887 -2.287 1 98.88 95 SER A N 1
ATOM 773 C CA . SER A 1 95 ? 0.187 7.344 -2.635 1 98.88 95 SER A CA 1
ATOM 774 C C . SER A 1 95 ? -0.645 7.059 -1.389 1 98.88 95 SER A C 1
ATOM 776 O O . SER A 1 95 ? -0.144 6.484 -0.42 1 98.88 95 SER A O 1
ATOM 778 N N . ILE A 1 96 ? -1.821 7.496 -1.425 1 98.94 96 ILE A N 1
ATOM 779 C CA . ILE A 1 96 ? -2.826 7.242 -0.398 1 98.94 96 ILE A CA 1
ATOM 780 C C . ILE A 1 96 ? -3.934 6.359 -0.967 1 98.94 96 ILE A C 1
ATOM 782 O O . ILE A 1 96 ? -4.668 6.777 -1.865 1 98.94 96 ILE A O 1
ATOM 786 N N . ILE A 1 97 ? -4.047 5.168 -0.455 1 98.88 97 ILE A N 1
ATOM 787 C CA . ILE A 1 97 ? -5.074 4.238 -0.917 1 98.88 97 ILE A CA 1
ATOM 788 C C . ILE A 1 97 ? -6.195 4.156 0.116 1 98.88 97 ILE A C 1
ATOM 790 O O . ILE A 1 97 ? -5.98 3.693 1.24 1 98.88 97 ILE A O 1
ATOM 794 N N . VAL A 1 98 ? -7.379 4.551 -0.26 1 98.5 98 VAL A N 1
ATOM 795 C CA . VAL A 1 98 ? -8.539 4.555 0.627 1 98.5 98 VAL A CA 1
ATOM 796 C C . VAL A 1 98 ? -9.445 3.371 0.3 1 98.5 98 VAL A C 1
ATOM 798 O O . VAL A 1 98 ? -10.023 3.309 -0.787 1 98.5 98 VAL A O 1
ATOM 801 N N . LEU A 1 99 ? -9.539 2.346 1.326 1 96.62 99 LEU A N 1
ATOM 802 C CA . LEU A 1 99 ? -10.281 1.103 1.153 1 96.62 99 LEU A CA 1
ATOM 803 C C . LEU A 1 99 ? -11.422 1.006 2.162 1 96.62 99 LEU A C 1
ATOM 805 O O . LEU A 1 99 ? -11.32 0.273 3.148 1 96.62 99 LEU A O 1
ATOM 809 N N . GLY A 1 100 ? -12.539 1.598 1.952 1 91.06 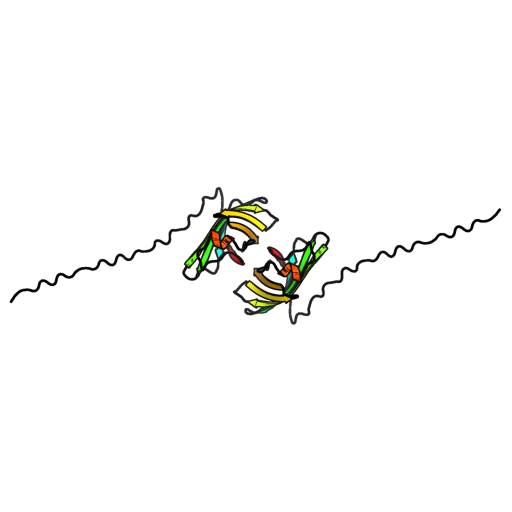100 GLY A N 1
ATOM 810 C CA . GLY A 1 100 ? -13.68 1.562 2.854 1 91.06 100 GLY A CA 1
ATOM 811 C C . GLY A 1 100 ? -13.312 1.841 4.297 1 91.06 100 GLY A C 1
ATOM 812 O O . GLY A 1 100 ? -13.328 2.992 4.738 1 91.06 100 GLY A O 1
ATOM 813 N N . ASN A 1 101 ? -12.742 0.769 5.016 1 96.25 101 ASN A N 1
ATOM 814 C CA . ASN A 1 101 ? -12.461 0.952 6.438 1 96.25 101 ASN A CA 1
ATOM 815 C C . ASN A 1 101 ? -10.961 1.046 6.707 1 96.25 101 ASN A C 1
ATOM 817 O O . ASN A 1 101 ? -10.523 0.929 7.852 1 96.25 101 ASN A O 1
ATOM 821 N N . SER A 1 102 ? -10.211 1.204 5.668 1 98.56 102 SER A N 1
ATOM 822 C CA . SER A 1 102 ? -8.766 1.288 5.859 1 98.56 102 SER A CA 1
ATOM 823 C C . SER A 1 102 ? -8.141 2.299 4.902 1 98.56 102 SER A C 1
ATOM 825 O O . SER A 1 102 ? -8.703 2.598 3.85 1 98.56 102 SER A O 1
ATOM 827 N N . VAL A 1 103 ? -6.98 2.824 5.27 1 98.88 103 VAL A N 1
ATOM 828 C CA . VAL A 1 103 ? -6.105 3.641 4.434 1 98.88 103 VAL A CA 1
ATOM 829 C C . VAL A 1 103 ? -4.695 3.051 4.434 1 98.88 103 VAL A C 1
ATOM 831 O O . VAL A 1 103 ? -4.188 2.643 5.48 1 98.88 103 VAL A O 1
ATOM 834 N N . VAL A 1 104 ? -4.062 2.91 3.314 1 98.94 104 VAL A N 1
ATOM 835 C CA . VAL A 1 104 ? -2.68 2.465 3.17 1 98.94 104 VAL A CA 1
ATOM 836 C C . VAL A 1 104 ? -1.84 3.58 2.549 1 98.94 104 VAL A C 1
ATOM 838 O O . VAL A 1 104 ? -2.266 4.223 1.587 1 98.94 104 VAL A O 1
ATOM 841 N N . LEU A 1 105 ? -0.658 3.842 3.102 1 98.94 105 LEU A N 1
ATOM 842 C CA . LEU A 1 105 ? 0.273 4.816 2.545 1 98.94 105 LEU A CA 1
ATOM 843 C C . LEU A 1 105 ? 1.435 4.121 1.842 1 98.94 105 LEU A C 1
ATOM 845 O O . LEU A 1 105 ? 2.025 3.188 2.389 1 98.94 105 LEU A O 1
ATOM 849 N N . ILE A 1 106 ? 1.702 4.59 0.662 1 98.81 106 ILE A N 1
ATOM 850 C CA . ILE A 1 106 ? 2.873 4.105 -0.062 1 98.81 106 ILE A CA 1
ATOM 851 C C . ILE A 1 106 ? 3.809 5.273 -0.367 1 98.81 106 ILE A C 1
ATOM 853 O O . ILE A 1 106 ? 3.404 6.254 -0.999 1 98.81 106 ILE A O 1
ATOM 857 N N . ASP A 1 107 ? 5.012 5.172 0.113 1 98.69 107 ASP A N 1
ATOM 858 C CA . ASP A 1 107 ? 6.066 6.105 -0.259 1 98.69 107 ASP A CA 1
ATOM 859 C C . ASP A 1 107 ? 6.711 5.707 -1.584 1 98.69 107 ASP A C 1
ATOM 861 O O . ASP A 1 107 ? 7.762 5.062 -1.6 1 98.69 107 ASP A O 1
ATOM 865 N N . GLU A 1 108 ? 6.176 6.254 -2.639 1 97.81 108 GLU A N 1
ATOM 866 C CA . GLU A 1 108 ? 6.559 5.84 -3.984 1 97.81 108 GLU A CA 1
ATOM 867 C C . GLU A 1 108 ? 8.016 6.191 -4.277 1 97.81 108 GLU A C 1
ATOM 869 O O . GLU A 1 108 ? 8.695 5.477 -5.016 1 97.81 108 GLU A O 1
ATOM 874 N N . SER A 1 109 ? 8.445 7.223 -3.709 1 97.25 109 SER A N 1
ATOM 875 C CA . SER A 1 109 ? 9.773 7.727 -4.027 1 97.25 109 SER A CA 1
ATOM 876 C C . SER A 1 109 ? 10.812 7.215 -3.031 1 97.25 109 SER A C 1
ATOM 878 O O . SER A 1 109 ? 12.016 7.371 -3.246 1 97.25 109 SER A O 1
ATOM 880 N N . HIS A 1 110 ? 10.359 6.68 -1.938 1 96.25 110 HIS A N 1
ATOM 881 C CA . HIS A 1 110 ? 11.203 6.297 -0.812 1 96.25 110 HIS A CA 1
ATOM 882 C C . HIS A 1 110 ? 11.953 7.5 -0.248 1 96.25 110 HIS A C 1
ATOM 884 O O . HIS A 1 110 ? 13.023 7.348 0.34 1 96.25 110 HIS A O 1
ATOM 890 N N . GLN A 1 111 ? 11.383 8.664 -0.448 1 97.38 111 GLN A N 1
ATOM 891 C CA . GLN A 1 111 ? 12.062 9.875 -0.02 1 97.38 111 GLN A CA 1
ATOM 892 C C . GLN A 1 111 ? 11.203 10.68 0.954 1 97.38 111 GLN A C 1
ATOM 894 O O . GLN A 1 111 ? 11.656 11.68 1.509 1 97.38 111 GLN A O 1
ATOM 899 N N . CYS A 1 112 ? 9.953 10.242 1.2 1 98.12 112 CYS A N 1
ATOM 900 C CA . CYS A 1 112 ? 9.062 11.008 2.062 1 98.12 112 CYS A CA 1
ATOM 901 C C . CYS A 1 112 ? 9.57 11.023 3.5 1 98.12 112 CYS A C 1
ATOM 903 O O . CYS A 1 112 ? 9.398 12.008 4.215 1 98.12 112 CYS A O 1
ATOM 905 N N . LYS A 1 113 ? 10.18 9.922 3.82 1 96.44 113 LYS A N 1
ATOM 906 C CA . LYS A 1 113 ? 10.719 9.805 5.172 1 96.44 113 LYS A CA 1
ATOM 907 C C . LYS A 1 113 ? 11.711 10.93 5.465 1 96.44 113 LYS A C 1
ATOM 909 O O . LYS A 1 113 ? 11.703 11.492 6.562 1 96.44 113 LYS A O 1
ATOM 914 N N . LYS A 1 114 ? 12.5 11.305 4.543 1 95.88 114 LYS A N 1
ATOM 915 C CA . LYS A 1 114 ? 13.539 12.312 4.727 1 95.88 114 LYS A CA 1
ATOM 916 C C . LYS A 1 114 ? 12.93 13.672 5.051 1 95.88 114 LYS A C 1
ATOM 918 O O . LYS A 1 114 ? 13.547 14.492 5.734 1 95.88 114 LYS A O 1
ATOM 923 N N . ILE A 1 115 ? 11.734 13.852 4.594 1 95.19 115 ILE A N 1
ATOM 924 C CA . ILE A 1 115 ? 11.102 15.172 4.68 1 95.19 115 ILE A CA 1
ATOM 925 C C . ILE A 1 115 ? 10.234 15.242 5.934 1 95.19 115 ILE A C 1
ATOM 927 O O . ILE A 1 115 ? 10.094 16.312 6.539 1 95.19 115 ILE A O 1
ATOM 931 N N . SER A 1 116 ? 9.797 14.094 6.367 1 96.88 116 SER A N 1
ATOM 932 C CA . SER A 1 116 ? 8.633 14.219 7.238 1 96.88 116 SER A CA 1
ATOM 933 C C . SER A 1 116 ? 8.797 13.375 8.5 1 96.88 116 SER A C 1
ATOM 935 O O . SER A 1 116 ? 7.883 13.305 9.328 1 96.88 116 SER A O 1
ATOM 937 N N . CYS A 1 117 ? 9.977 12.797 8.68 1 97.31 117 CYS A N 1
ATOM 938 C CA . CYS A 1 117 ? 10.023 11.797 9.742 1 97.31 117 CYS A CA 1
ATOM 939 C C . CYS A 1 117 ? 11.258 11.992 10.617 1 97.31 117 CYS A C 1
ATOM 941 O O . CYS A 1 117 ? 12.312 12.391 10.125 1 97.31 117 CYS A O 1
ATOM 943 N N . GLY A 1 118 ? 11.031 11.641 11.875 1 96.69 118 GLY A N 1
ATOM 944 C CA . GLY A 1 118 ? 12.188 11.297 12.688 1 96.69 118 GLY A CA 1
ATOM 945 C C . GLY A 1 118 ? 12.867 10.016 12.25 1 96.69 118 GLY A C 1
ATOM 946 O O . GLY A 1 118 ? 12.289 9.219 11.508 1 96.69 118 GLY A O 1
ATOM 947 N N . GLN A 1 119 ? 13.969 9.695 12.789 1 95.94 119 GLN A N 1
ATOM 948 C CA . GLN A 1 119 ? 14.867 8.648 12.32 1 95.94 119 GLN A CA 1
ATOM 949 C C . GLN A 1 119 ? 14.234 7.27 12.461 1 95.94 119 GLN A C 1
ATOM 951 O O . GLN A 1 119 ? 14.438 6.398 11.609 1 95.94 119 GLN A O 1
ATOM 956 N N . ARG A 1 120 ? 13.461 7.027 13.445 1 97.06 120 ARG A N 1
ATOM 957 C CA . ARG A 1 120 ? 12.969 5.68 13.734 1 97.06 120 ARG A CA 1
ATOM 958 C C . ARG A 1 120 ? 11.5 5.543 13.375 1 97.06 120 ARG A C 1
ATOM 960 O O . ARG A 1 120 ? 10.812 4.641 13.867 1 97.06 120 ARG A O 1
ATOM 967 N N . ALA A 1 121 ? 10.922 6.434 12.609 1 97.81 121 ALA A N 1
ATOM 968 C CA . ALA A 1 121 ? 9.547 6.352 12.133 1 97.81 121 ALA A CA 1
ATOM 969 C C . ALA A 1 121 ? 9.5 6.121 10.625 1 97.81 121 ALA A C 1
ATOM 971 O O . ALA A 1 121 ? 10.523 6.215 9.945 1 97.81 121 ALA A O 1
ATOM 972 N N . GLY A 1 122 ? 8.375 5.645 10.109 1 97.06 122 GLY A N 1
ATOM 973 C CA . GLY A 1 122 ? 8.258 5.355 8.695 1 97.06 122 GLY A CA 1
ATOM 974 C C . GLY A 1 122 ? 6.859 5.602 8.148 1 97.06 122 GLY A C 1
ATOM 975 O O . GLY A 1 122 ? 5.902 5.703 8.914 1 97.06 122 GLY A O 1
ATOM 976 N N . ILE A 1 123 ? 6.789 5.672 6.82 1 98.25 123 ILE A N 1
ATOM 977 C CA . ILE A 1 123 ? 5.527 5.965 6.152 1 98.25 123 ILE A CA 1
ATOM 978 C C . ILE A 1 123 ? 5.121 4.785 5.27 1 98.25 123 ILE A C 1
ATOM 980 O O . ILE A 1 123 ? 3.955 4.391 5.25 1 98.25 123 ILE A O 1
ATOM 984 N N . ASN A 1 124 ? 6.086 4.188 4.559 1 98.5 124 ASN A N 1
ATOM 985 C CA . ASN A 1 124 ? 5.77 3.201 3.531 1 98.5 124 ASN A CA 1
ATOM 986 C C . ASN A 1 124 ? 5.102 1.965 4.129 1 98.5 124 ASN A C 1
ATOM 988 O O . ASN A 1 124 ? 5.637 1.351 5.051 1 98.5 124 ASN A O 1
ATOM 992 N N . GLY A 1 125 ? 3.896 1.632 3.613 1 98.25 125 GLY A N 1
ATOM 993 C CA . GLY A 1 125 ? 3.182 0.442 4.047 1 98.25 125 GLY A CA 1
ATOM 994 C C . GLY A 1 125 ? 2.352 0.666 5.297 1 98.25 125 GLY A C 1
ATOM 995 O O . GLY A 1 125 ? 1.737 -0.268 5.816 1 98.25 125 GLY A O 1
ATOM 996 N N . ALA A 1 126 ? 2.309 1.896 5.828 1 98.56 126 ALA A N 1
ATOM 997 C CA . ALA A 1 126 ? 1.475 2.168 6.996 1 98.56 126 ALA A CA 1
ATOM 998 C C . ALA A 1 126 ? 0.001 1.916 6.691 1 98.56 126 ALA A C 1
ATOM 1000 O O . ALA A 1 126 ? -0.499 2.322 5.641 1 98.56 126 ALA A O 1
ATOM 1001 N N . VAL A 1 127 ? -0.595 1.244 7.613 1 98.81 127 VAL A N 1
ATOM 1002 C CA . VAL A 1 127 ? -2.016 0.932 7.516 1 98.81 127 VAL A CA 1
ATOM 1003 C C . VAL A 1 127 ? -2.773 1.605 8.656 1 98.81 127 VAL A C 1
ATOM 1005 O O . VAL A 1 127 ? -2.324 1.586 9.805 1 98.81 127 VAL A O 1
ATOM 1008 N N . PHE A 1 128 ? -3.889 2.197 8.336 1 98.75 128 PHE A N 1
ATOM 1009 C CA . PHE A 1 128 ? -4.801 2.787 9.305 1 98.75 128 PHE A CA 1
ATOM 1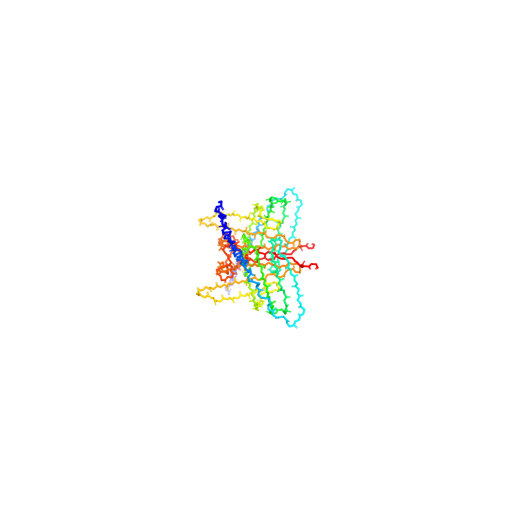010 C C . PHE A 1 128 ? -6.191 2.182 9.18 1 98.75 128 PHE A C 1
ATOM 1012 O O . PHE A 1 128 ? -6.66 1.907 8.07 1 98.75 128 PHE A O 1
ATOM 1019 N N . HIS A 1 129 ? -6.84 2.045 10.297 1 98.62 129 HIS A N 1
ATOM 1020 C CA . HIS A 1 129 ? -8.195 1.515 10.32 1 98.62 129 HIS A CA 1
ATOM 1021 C C . HIS A 1 129 ? -9.18 2.547 10.859 1 98.62 129 HIS A C 1
ATOM 1023 O O . HIS A 1 129 ? -8.852 3.307 11.773 1 98.62 129 HIS A O 1
ATOM 1029 N N . ARG A 1 130 ? -10.336 2.516 10.234 1 98.19 130 ARG A N 1
ATOM 1030 C CA . ARG A 1 130 ? -11.352 3.482 10.633 1 98.19 130 ARG A CA 1
ATOM 1031 C C . ARG A 1 130 ? -11.562 3.467 12.141 1 98.19 130 ARG A C 1
ATOM 1033 O O . ARG A 1 130 ? -11.711 2.4 12.742 1 98.19 130 ARG A O 1
ATOM 1040 N N . ALA A 1 131 ? -11.469 4.688 12.617 1 96.88 131 ALA A N 1
ATOM 1041 C CA . ALA A 1 131 ? -11.672 4.805 14.055 1 96.88 131 ALA A CA 1
ATOM 1042 C C . ALA A 1 131 ? -13.133 4.539 14.43 1 96.88 131 ALA A C 1
ATOM 1044 O O . ALA A 1 131 ? -14.039 4.824 13.641 1 96.88 131 ALA A O 1
ATOM 1045 N N . LYS A 1 132 ? -13.461 3.947 15.562 1 84.75 132 LYS A N 1
ATOM 1046 C CA . LYS A 1 132 ? -14.805 3.662 16.062 1 84.75 132 LYS A CA 1
ATOM 1047 C C . LYS A 1 132 ? -15.469 4.926 16.594 1 84.75 132 LYS A C 1
ATOM 1049 O O . LYS A 1 132 ? -14.789 5.844 17.062 1 84.75 132 LYS A O 1
ATOM 1054 N N . MET B 1 1 ? -10.289 -20.875 -78.5 1 36.06 1 MET B N 1
ATOM 1055 C CA . MET B 1 1 ? -10.672 -20.203 -77.25 1 36.06 1 MET B CA 1
ATOM 1056 C C . MET B 1 1 ? -9.969 -20.844 -76.062 1 36.06 1 MET B C 1
ATOM 1058 O O . MET B 1 1 ? -10.211 -22 -75.75 1 36.06 1 MET B O 1
ATOM 1062 N N . ILE B 1 2 ? -8.648 -20.422 -75.75 1 48.62 2 ILE B N 1
ATOM 1063 C CA . ILE B 1 2 ? -7.676 -20.875 -74.75 1 48.62 2 ILE B CA 1
ATOM 1064 C C . ILE B 1 2 ? -8.203 -20.625 -73.312 1 48.62 2 ILE B C 1
ATOM 1066 O O . ILE B 1 2 ? -8.555 -19.5 -73 1 48.62 2 ILE B O 1
ATOM 1070 N N . LEU B 1 3 ? -8.867 -21.547 -72.688 1 44.78 3 LEU B N 1
ATOM 1071 C CA . LEU B 1 3 ? -9.344 -21.547 -71.312 1 44.78 3 LEU B CA 1
ATOM 1072 C C . LEU B 1 3 ? -8.203 -21.281 -70.312 1 44.78 3 LEU B C 1
ATOM 1074 O O . LEU B 1 3 ? -7.254 -22.062 -70.25 1 44.78 3 LEU B O 1
ATOM 1078 N N . ARG B 1 4 ? -7.895 -19.938 -70.125 1 47.81 4 ARG B N 1
ATOM 1079 C CA . ARG B 1 4 ? -6.934 -19.547 -69.125 1 47.81 4 ARG B CA 1
ATOM 1080 C C . ARG B 1 4 ? -7.336 -20.109 -67.75 1 47.81 4 ARG B C 1
ATOM 1082 O O . ARG B 1 4 ? -8.43 -19.812 -67.25 1 47.81 4 ARG B O 1
ATOM 1089 N N . LYS B 1 5 ? -6.926 -21.391 -67.312 1 51.03 5 LYS B N 1
ATOM 1090 C CA . LYS B 1 5 ? -7.07 -21.875 -65.938 1 51.03 5 LYS B CA 1
ATOM 1091 C C . LYS B 1 5 ? -6.477 -20.875 -64.938 1 51.03 5 LYS B C 1
ATOM 1093 O O . LYS B 1 5 ? -5.297 -20.531 -65.062 1 51.03 5 LYS B O 1
ATOM 1098 N N . ILE B 1 6 ? -7.258 -19.984 -64.375 1 53.56 6 ILE B N 1
ATOM 1099 C CA . ILE B 1 6 ? -6.844 -19.109 -63.312 1 53.56 6 ILE B CA 1
ATOM 1100 C C . ILE B 1 6 ? -6.48 -19.938 -62.062 1 53.56 6 ILE B C 1
ATOM 1102 O O . ILE B 1 6 ? -7.312 -20.688 -61.562 1 53.56 6 ILE B O 1
ATOM 1106 N N . LEU B 1 7 ? -5.223 -20.266 -61.875 1 48.25 7 LEU B N 1
ATOM 1107 C CA . LEU B 1 7 ? -4.75 -20.844 -60.625 1 48.25 7 LEU B CA 1
ATOM 1108 C C . LEU B 1 7 ? -4.945 -19.875 -59.469 1 48.25 7 LEU B C 1
ATOM 1110 O O . LEU B 1 7 ? -4.371 -18.781 -59.469 1 48.25 7 LEU B O 1
ATOM 1114 N N . PHE B 1 8 ? -6.152 -19.906 -58.781 1 49.84 8 PHE B N 1
ATOM 1115 C CA . PHE B 1 8 ? -6.355 -19.188 -57.531 1 49.84 8 PHE B CA 1
ATOM 1116 C C . PHE B 1 8 ? -5.391 -19.672 -56.438 1 49.84 8 PHE B C 1
ATOM 1118 O O . PHE B 1 8 ? -5.422 -20.859 -56.094 1 49.84 8 PHE B O 1
ATOM 1125 N N . SER B 1 9 ? -4.27 -19.016 -56.281 1 54.03 9 SER B N 1
ATOM 1126 C CA . SER B 1 9 ? -3.406 -19.266 -55.125 1 54.03 9 SER B CA 1
ATOM 1127 C C . SER B 1 9 ? -4.102 -18.891 -53.812 1 54.03 9 SER B C 1
ATOM 1129 O O . SER B 1 9 ? -4.457 -17.734 -53.594 1 54.03 9 SER B O 1
ATOM 1131 N N . TYR B 1 10 ? -4.73 -19.875 -53.094 1 53.59 10 TYR B N 1
ATOM 1132 C CA . TYR B 1 10 ? -5.219 -19.688 -51.75 1 53.59 10 TYR B CA 1
ATOM 1133 C C . TYR B 1 10 ? -4.082 -19.297 -50.812 1 53.59 10 TYR B C 1
ATOM 1135 O O . TYR B 1 10 ? -3.154 -20.078 -50.594 1 53.59 10 TYR B O 1
ATOM 1143 N N . VAL B 1 11 ? -3.828 -18 -50.562 1 56.53 11 VAL B N 1
ATOM 1144 C CA . VAL B 1 11 ? -2.951 -17.531 -49.5 1 56.53 11 VAL B CA 1
ATOM 1145 C C . VAL B 1 11 ? -3.5 -17.953 -48.125 1 56.53 11 VAL B C 1
ATOM 1147 O O . VAL B 1 11 ? -4.555 -17.484 -47.719 1 56.53 11 VAL B O 1
ATOM 1150 N N . LEU B 1 12 ? -3.164 -19.172 -47.625 1 50.84 12 LEU B N 1
ATOM 1151 C CA . LEU B 1 12 ? -3.41 -19.562 -46.25 1 50.84 12 LEU B CA 1
ATOM 1152 C C . LEU B 1 12 ? -2.768 -18.562 -45.281 1 50.84 12 LEU B C 1
ATOM 1154 O O . LEU B 1 12 ? -1.539 -18.484 -45.219 1 50.84 12 LEU B O 1
ATOM 1158 N N . THR B 1 13 ? -3.496 -17.438 -44.938 1 54.78 13 THR B N 1
ATOM 1159 C CA . THR B 1 13 ? -3.074 -16.578 -43.844 1 54.78 13 THR B CA 1
ATOM 1160 C C . THR B 1 13 ? -3.039 -17.344 -42.531 1 54.78 13 THR B C 1
ATOM 1162 O O . THR B 1 13 ? -4.078 -17.797 -42.031 1 54.78 13 THR B O 1
ATOM 1165 N N . LEU B 1 14 ? -1.926 -17.938 -42.156 1 52.59 14 LEU B N 1
ATOM 1166 C CA . LEU B 1 14 ? -1.696 -18.5 -40.812 1 52.59 14 LEU B CA 1
ATOM 1167 C C . LEU B 1 14 ? -1.866 -17.422 -39.75 1 52.59 14 LEU B C 1
ATOM 1169 O O . LEU B 1 14 ? -1.005 -16.562 -39.594 1 52.59 14 LEU B O 1
ATOM 1173 N N . ILE B 1 15 ? -3.061 -17.109 -39.312 1 53.53 15 ILE B N 1
ATOM 1174 C CA . ILE B 1 15 ? -3.305 -16.328 -38.125 1 53.53 15 ILE B CA 1
ATOM 1175 C C . ILE B 1 15 ? -2.625 -16.984 -36.938 1 53.53 15 ILE B C 1
ATOM 1177 O O . ILE B 1 15 ? -3.039 -18.062 -36.5 1 53.53 15 ILE B O 1
ATOM 1181 N N . SER B 1 16 ? -1.349 -16.812 -36.688 1 50.22 16 SER B N 1
ATOM 1182 C CA . SER B 1 16 ? -0.744 -17.219 -35.438 1 50.22 16 SER B CA 1
ATOM 1183 C C . SER B 1 16 ? -1.507 -16.656 -34.219 1 50.22 16 SER B C 1
ATOM 1185 O O . SER B 1 16 ? -1.349 -15.492 -33.875 1 50.22 16 SER B O 1
ATOM 1187 N N . PHE B 1 17 ? -2.547 -17.234 -33.75 1 46.41 17 PHE B N 1
ATOM 1188 C CA . PHE B 1 17 ? -3.016 -16.953 -32.406 1 46.41 17 PHE B CA 1
ATOM 1189 C C . PHE B 1 17 ? -1.869 -17.031 -31.406 1 46.41 17 PHE B C 1
ATOM 1191 O O . PHE B 1 17 ? -1.294 -18.094 -31.203 1 46.41 17 PHE B O 1
ATOM 1198 N N . VAL B 1 18 ? -1.107 -15.961 -31.281 1 51 18 VAL B N 1
ATOM 1199 C CA . VAL B 1 18 ? -0.237 -15.938 -30.109 1 51 18 VAL B CA 1
ATOM 1200 C C . VAL B 1 18 ? -0.988 -16.484 -28.891 1 51 18 VAL B C 1
ATOM 1202 O O . VAL B 1 18 ? -1.985 -15.898 -28.469 1 51 18 VAL B O 1
ATOM 1205 N N . HIS B 1 19 ? -1.139 -17.797 -28.719 1 47.25 19 HIS B N 1
ATOM 1206 C CA . HIS B 1 19 ? -1.603 -18.359 -27.453 1 47.25 19 HIS B CA 1
ATOM 1207 C C . HIS B 1 19 ? -1.048 -17.562 -26.266 1 47.25 19 HIS B C 1
ATOM 1209 O O . HIS B 1 19 ? 0.164 -17.359 -26.172 1 47.25 19 HIS B O 1
ATOM 1215 N N . ALA B 1 20 ? -1.726 -16.562 -25.922 1 55.06 20 ALA B N 1
ATOM 1216 C CA . ALA B 1 20 ? -1.325 -16.016 -24.625 1 55.06 20 ALA B CA 1
ATOM 1217 C C . ALA B 1 20 ? -1.029 -17.125 -23.625 1 55.06 20 ALA B C 1
ATOM 1219 O O . ALA B 1 20 ? -1.883 -17.984 -23.359 1 55.06 20 ALA B O 1
ATOM 1220 N N . ASP B 1 21 ? 0.114 -17.672 -23.562 1 55.25 21 ASP B N 1
ATOM 1221 C CA . ASP B 1 21 ? 0.473 -18.719 -22.594 1 55.25 21 ASP B CA 1
ATOM 1222 C C . ASP B 1 21 ? -0.2 -18.469 -21.25 1 55.25 21 ASP B C 1
ATOM 1224 O O . ASP B 1 21 ? -0.145 -17.359 -20.719 1 55.25 21 ASP B O 1
ATOM 1228 N N . GLU B 1 22 ? -1.195 -19.25 -20.922 1 73.75 22 GLU B N 1
ATOM 1229 C CA . GLU B 1 22 ? -1.903 -19.25 -19.641 1 73.75 22 GLU B CA 1
ATOM 1230 C C . GLU B 1 22 ? -0.927 -19.297 -18.469 1 73.75 22 GLU B C 1
ATOM 1232 O O . GLU B 1 22 ? -0.015 -20.125 -18.453 1 73.75 22 GLU B O 1
ATOM 1237 N N . ILE B 1 23 ? -0.76 -18.375 -17.578 1 82.38 23 ILE B N 1
ATOM 1238 C CA . ILE B 1 23 ? 0.058 -18.359 -16.359 1 82.38 23 ILE B CA 1
ATOM 1239 C C . ILE B 1 23 ? -0.423 -19.453 -15.398 1 82.38 23 ILE B C 1
ATOM 1241 O O . ILE B 1 23 ? -1.567 -19.406 -14.945 1 82.38 23 ILE B O 1
ATOM 1245 N N . PRO B 1 24 ? 0.407 -20.391 -15.164 1 89.88 24 PRO B N 1
ATOM 1246 C CA . PRO B 1 24 ? -0.056 -21.484 -14.312 1 89.88 24 PRO B CA 1
ATOM 1247 C C . PRO B 1 24 ? -0.293 -21.062 -12.867 1 89.88 24 PRO B C 1
ATOM 1249 O O . PRO B 1 24 ? 0.538 -20.359 -12.289 1 89.88 24 PRO B O 1
ATOM 1252 N N . ILE B 1 25 ? -1.422 -21.438 -12.258 1 92.25 25 ILE B N 1
ATOM 1253 C CA . ILE B 1 25 ? -1.737 -21.25 -10.844 1 92.25 25 ILE B CA 1
ATOM 1254 C C . ILE B 1 25 ? -1.227 -22.453 -10.039 1 92.25 25 ILE B C 1
ATOM 1256 O O . ILE B 1 25 ? -1.527 -23.594 -10.375 1 92.25 25 ILE B O 1
ATOM 1260 N N . PRO B 1 26 ? -0.438 -22.219 -9.039 1 93.81 26 PRO B N 1
ATOM 1261 C CA . PRO B 1 26 ? 0.065 -23.359 -8.258 1 93.81 26 PRO B CA 1
ATOM 1262 C C . PRO B 1 26 ? -1.043 -24.094 -7.516 1 93.81 26 PRO B C 1
ATOM 1264 O O . PRO B 1 26 ? -2.143 -23.562 -7.348 1 93.81 26 PRO B O 1
ATOM 1267 N N . GLU B 1 27 ? -0.64 -25.312 -7.059 1 93.5 27 GLU B N 1
ATOM 1268 C CA . GLU B 1 27 ? -1.56 -26.062 -6.199 1 93.5 27 GLU B CA 1
ATOM 1269 C C . GLU B 1 27 ? -1.522 -25.531 -4.77 1 93.5 27 GLU B C 1
ATOM 1271 O O . GLU B 1 27 ? -0.449 -25.234 -4.234 1 93.5 27 GLU B O 1
ATOM 1276 N N . PHE B 1 28 ? -2.73 -25.406 -4.152 1 96.06 28 PHE B N 1
ATOM 1277 C CA . PHE B 1 28 ? -2.879 -25.047 -2.748 1 96.06 28 PHE B CA 1
ATOM 1278 C C . PHE B 1 28 ? -3.402 -26.219 -1.935 1 96.06 28 PHE B C 1
ATOM 1280 O O . PHE B 1 28 ? -4.113 -27.078 -2.463 1 96.06 28 PHE B O 1
ATOM 1287 N N . SER B 1 29 ? -2.906 -26.438 -0.701 1 92.94 29 SER B N 1
ATOM 1288 C CA . SER B 1 29 ? -3.244 -27.594 0.135 1 92.94 29 SER B CA 1
ATOM 1289 C C . SER B 1 29 ? -4.629 -27.438 0.756 1 92.94 29 SER B C 1
ATOM 1291 O O . SER B 1 29 ? -5.219 -28.406 1.225 1 92.94 29 SER B O 1
ATOM 1293 N N . GLY B 1 30 ? -5.273 -26.297 0.792 1 91.56 30 GLY B N 1
ATOM 1294 C CA . GLY B 1 30 ? -6.562 -26.047 1.42 1 91.56 30 GLY B CA 1
ATOM 1295 C C . GLY B 1 30 ? -7.406 -25.031 0.676 1 91.56 30 GLY B C 1
ATOM 1296 O O . GLY B 1 30 ? -7.223 -24.828 -0.526 1 91.56 30 GLY B O 1
ATOM 1297 N N . GLU B 1 31 ? -8.383 -24.594 1.395 1 94.56 31 GLU B N 1
ATOM 1298 C CA . GLU B 1 31 ? -9.281 -23.594 0.826 1 94.56 31 GLU B CA 1
ATOM 1299 C C . GLU B 1 31 ? -8.523 -22.328 0.466 1 94.56 31 GLU B C 1
ATOM 1301 O O . GLU B 1 31 ? -7.586 -21.938 1.16 1 94.56 31 GLU B O 1
ATOM 1306 N N . THR B 1 32 ? -8.914 -21.719 -0.641 1 97.75 32 THR B N 1
ATOM 1307 C CA . THR B 1 32 ? -8.312 -20.453 -1.079 1 97.75 32 THR B CA 1
ATOM 1308 C C . THR B 1 32 ? -9.344 -19.344 -1.086 1 97.75 32 THR B C 1
ATOM 1310 O O . THR B 1 32 ? -10.547 -19.594 -1.101 1 97.75 32 THR B O 1
ATOM 1313 N N . ILE B 1 33 ? -8.883 -18.156 -0.918 1 98.06 33 ILE B N 1
ATOM 1314 C CA . ILE B 1 33 ? -9.695 -16.953 -1.093 1 98.06 33 ILE B CA 1
ATOM 1315 C C . ILE B 1 33 ? -9.219 -16.188 -2.328 1 98.06 33 ILE B C 1
ATOM 1317 O O . ILE B 1 33 ? -8.023 -15.93 -2.49 1 98.06 33 ILE B O 1
ATOM 1321 N N . LYS B 1 34 ? -10.117 -15.875 -3.158 1 98.5 34 LYS B N 1
ATOM 1322 C CA . LYS B 1 34 ? -9.797 -15.148 -4.383 1 98.5 34 LYS B CA 1
ATOM 1323 C C . LYS B 1 34 ? -10.148 -13.664 -4.25 1 98.5 34 LYS B C 1
ATOM 1325 O O . LYS B 1 34 ? -11.203 -13.32 -3.709 1 98.5 34 LYS B O 1
ATOM 1330 N N . PHE B 1 35 ? -9.312 -12.797 -4.75 1 98.75 35 PHE B N 1
ATOM 1331 C CA . PHE B 1 35 ? -9.523 -11.359 -4.855 1 98.75 35 PHE B CA 1
ATOM 1332 C C . PHE B 1 35 ? -9.375 -10.898 -6.301 1 98.75 35 PHE B C 1
ATOM 1334 O O . PHE B 1 35 ? -8.508 -11.383 -7.031 1 98.75 35 PHE B O 1
ATOM 1341 N N . ASP B 1 36 ? -10.133 -9.891 -6.684 1 98.75 36 ASP B N 1
ATOM 1342 C CA . ASP B 1 36 ? -10.102 -9.383 -8.047 1 98.75 36 ASP B CA 1
ATOM 1343 C C . ASP B 1 36 ? -9.539 -7.961 -8.094 1 98.75 36 ASP B C 1
ATOM 1345 O O . ASP B 1 36 ? -9.805 -7.156 -7.199 1 98.75 36 ASP B O 1
ATOM 1349 N N . ASN B 1 37 ? -8.805 -7.68 -9.117 1 98.06 37 ASN B N 1
ATOM 1350 C CA . ASN B 1 37 ? -8.367 -6.324 -9.43 1 98.06 37 ASN B CA 1
ATOM 1351 C C . ASN B 1 37 ? -9.328 -5.629 -10.391 1 98.06 37 ASN B C 1
ATOM 1353 O O . ASN B 1 37 ? -9.766 -6.223 -11.375 1 98.06 37 ASN B O 1
ATOM 1357 N N . PRO B 1 38 ? -9.641 -4.359 -10.148 1 94.94 38 PRO B N 1
ATOM 1358 C CA . PRO B 1 38 ? -10.625 -3.688 -10.992 1 94.94 38 PRO B CA 1
ATOM 1359 C C . PRO B 1 38 ? -10.141 -3.482 -12.422 1 94.94 38 PRO B C 1
ATOM 1361 O O . PRO B 1 38 ? -10.945 -3.281 -13.336 1 94.94 38 PRO B O 1
ATOM 1364 N N . PHE B 1 39 ? -8.844 -3.512 -12.656 1 94.19 39 PHE B N 1
ATOM 1365 C CA . PHE B 1 39 ? -8.281 -3.258 -13.984 1 94.19 39 PHE B CA 1
ATOM 1366 C C . PHE B 1 39 ? -7.949 -4.566 -14.688 1 94.19 39 PHE B C 1
ATOM 1368 O O . PHE B 1 39 ? -7.336 -4.559 -15.758 1 94.19 39 PHE B O 1
ATOM 1375 N N . GLY B 1 40 ? -8.234 -5.676 -14.008 1 95.06 40 GLY B N 1
ATOM 1376 C CA . GLY B 1 40 ? -7.941 -6.992 -14.547 1 95.06 40 GLY B CA 1
ATOM 1377 C C . GLY B 1 40 ? -6.902 -7.75 -13.742 1 95.06 40 GLY B C 1
ATOM 1378 O O . GLY B 1 40 ? -5.922 -7.164 -13.281 1 95.06 40 GLY B O 1
ATOM 1379 N N . GLY B 1 41 ? -7.164 -9.008 -13.5 1 97.5 41 GLY B N 1
ATOM 1380 C CA . GLY B 1 41 ? -6.273 -9.852 -12.727 1 97.5 41 GLY B CA 1
ATOM 1381 C C . GLY B 1 41 ? -6.895 -10.336 -11.43 1 97.5 41 GLY B C 1
ATOM 1382 O O . GLY B 1 41 ? -8.062 -10.062 -11.148 1 97.5 41 GLY B O 1
ATOM 1383 N N . GLU B 1 42 ? -6.086 -11.031 -10.727 1 98.38 42 GLU B N 1
ATOM 1384 C CA . GLU B 1 42 ? -6.598 -11.633 -9.5 1 98.38 42 GLU B CA 1
ATOM 1385 C C . GLU B 1 42 ? -5.465 -11.969 -8.531 1 98.38 42 GLU B C 1
ATOM 1387 O O . GLU B 1 42 ? -4.297 -12 -8.922 1 98.38 42 GLU B O 1
ATOM 1392 N N . PHE B 1 43 ? -5.797 -12.039 -7.328 1 98.81 43 PHE B N 1
ATOM 1393 C CA . PHE B 1 43 ? -4.957 -12.516 -6.23 1 98.81 43 PHE B CA 1
ATOM 1394 C C . PHE B 1 43 ? -5.598 -13.719 -5.543 1 98.81 43 PHE B C 1
ATOM 1396 O O . PHE B 1 43 ? -6.781 -13.695 -5.211 1 98.81 43 PHE B O 1
ATOM 1403 N N . ILE B 1 44 ? -4.812 -14.773 -5.395 1 98.81 44 ILE B N 1
ATOM 1404 C CA . ILE B 1 44 ? -5.281 -15.953 -4.684 1 98.81 44 ILE B CA 1
ATOM 1405 C C . ILE B 1 44 ? -4.496 -16.125 -3.383 1 98.81 44 ILE B C 1
ATOM 1407 O O . ILE B 1 44 ? -3.27 -16.219 -3.4 1 98.81 44 ILE B O 1
ATOM 1411 N N . LEU B 1 45 ? -5.223 -16.109 -2.34 1 98.56 45 LEU B N 1
ATOM 1412 C CA . LEU B 1 45 ? -4.695 -16.375 -1.006 1 98.56 45 LEU B CA 1
ATOM 1413 C C . LEU B 1 45 ? -4.957 -17.828 -0.596 1 98.56 45 LEU B C 1
ATOM 1415 O O . LEU B 1 45 ? -6.109 -18.25 -0.489 1 98.56 45 LEU B O 1
ATOM 1419 N N . GLY B 1 46 ? -3.928 -18.547 -0.363 1 97.81 46 GLY B N 1
ATOM 1420 C CA . GLY B 1 46 ? -4.043 -19.922 0.094 1 97.81 46 GLY B CA 1
ATOM 1421 C C . GLY B 1 46 ? -3.746 -20.078 1.572 1 97.81 46 GLY B C 1
ATOM 1422 O O . GLY B 1 46 ? -4.23 -19.312 2.398 1 97.81 46 GLY B O 1
ATOM 1423 N N . GLU B 1 47 ? -2.943 -21.062 1.894 1 96.81 47 GLU B N 1
ATOM 1424 C CA . GLU B 1 47 ? -2.574 -21.312 3.283 1 96.81 47 GLU B CA 1
ATOM 1425 C C . GLU B 1 47 ? -2.064 -20.047 3.957 1 96.81 47 GLU B C 1
ATOM 1427 O O . GLU B 1 47 ? -1.088 -19.453 3.504 1 96.81 47 GLU B O 1
ATOM 1432 N N . ARG B 1 48 ? -2.783 -19.75 5.023 1 96.06 48 ARG B N 1
ATOM 1433 C CA . ARG B 1 48 ? -2.391 -18.578 5.785 1 96.06 48 ARG B CA 1
ATOM 1434 C C . ARG B 1 48 ? -2.354 -18.875 7.281 1 96.06 48 ARG B C 1
ATOM 1436 O O . ARG B 1 48 ? -3.32 -19.406 7.836 1 96.06 48 ARG B O 1
ATOM 1443 N N . THR B 1 49 ? -1.235 -18.625 7.859 1 95.06 49 THR B N 1
ATOM 1444 C CA . THR B 1 49 ? -1.035 -18.641 9.305 1 95.06 49 THR B CA 1
ATOM 1445 C C . THR B 1 49 ? -0.528 -17.281 9.797 1 95.06 49 THR B C 1
ATOM 1447 O O . THR B 1 49 ? -0.237 -16.391 8.992 1 95.06 49 THR B O 1
ATOM 1450 N N . PRO B 1 50 ? -0.5 -17.047 11.094 1 95.19 50 PRO B N 1
ATOM 1451 C CA . PRO B 1 50 ? 0.097 -15.805 11.594 1 95.19 50 PRO B CA 1
ATOM 1452 C C . PRO B 1 50 ? 1.536 -15.617 11.117 1 95.19 50 PRO B C 1
ATOM 1454 O O . PRO B 1 50 ? 2.033 -14.484 11.086 1 95.19 50 PRO B O 1
ATOM 1457 N N . GLU B 1 51 ? 2.189 -16.656 10.609 1 97.75 51 GLU B N 1
ATOM 1458 C CA . GLU B 1 51 ? 3.613 -16.578 10.289 1 97.75 51 GLU B CA 1
ATOM 1459 C C . GLU B 1 51 ? 3.838 -16.453 8.789 1 97.75 51 GLU B C 1
ATOM 1461 O O . GLU B 1 51 ? 4.848 -15.891 8.352 1 97.75 51 GLU B O 1
ATOM 1466 N N . LYS B 1 52 ? 2.945 -17.047 8.094 1 98.06 52 LYS B N 1
ATOM 1467 C CA . LYS B 1 52 ? 3.195 -17.094 6.66 1 98.06 52 LYS B CA 1
ATOM 1468 C C . LYS B 1 52 ? 1.888 -17.188 5.879 1 98.06 52 LYS B C 1
ATOM 1470 O O . LYS B 1 52 ? 0.837 -17.5 6.445 1 98.06 52 LYS B O 1
ATOM 1475 N N . LEU B 1 53 ? 1.947 -16.891 4.57 1 97.88 53 LEU B N 1
ATOM 1476 C CA . LEU B 1 53 ? 0.843 -17.156 3.654 1 97.88 53 LEU B CA 1
ATOM 1477 C C . LEU B 1 53 ? 1.362 -17.578 2.287 1 97.88 53 LEU B C 1
ATOM 1479 O O . LEU B 1 53 ? 2.418 -17.125 1.847 1 97.88 53 LEU B O 1
ATOM 1483 N N . LYS B 1 54 ? 0.725 -18.438 1.638 1 98.69 54 LYS B N 1
ATOM 1484 C CA . LYS B 1 54 ? 0.964 -18.812 0.245 1 98.69 54 LYS B CA 1
ATOM 1485 C C . LYS B 1 54 ? 0.083 -17.984 -0.697 1 98.69 54 LYS B C 1
ATOM 1487 O O . LYS B 1 54 ? -1.1 -17.781 -0.421 1 98.69 54 LYS B O 1
ATOM 1492 N N . PHE B 1 55 ? 0.673 -17.578 -1.791 1 98.81 55 PHE B N 1
ATOM 1493 C CA . PHE B 1 55 ? -0.096 -16.688 -2.652 1 98.81 55 PHE B CA 1
ATOM 1494 C C . PHE B 1 55 ? 0.214 -16.953 -4.121 1 98.81 55 PHE B C 1
ATOM 1496 O O . PHE B 1 55 ? 1.209 -17.594 -4.441 1 98.81 55 PHE B O 1
ATOM 1503 N N . TRP B 1 56 ? -0.591 -16.453 -4.957 1 98.69 56 TRP B N 1
ATOM 1504 C CA . TRP B 1 56 ? -0.443 -16.25 -6.395 1 98.69 56 TRP B CA 1
ATOM 1505 C C . TRP B 1 56 ? -1.168 -14.984 -6.844 1 98.69 56 TRP B C 1
ATOM 1507 O O . TRP B 1 56 ? -2.262 -14.688 -6.359 1 98.69 56 TRP B O 1
ATOM 1517 N N . PHE B 1 57 ? -0.583 -14.258 -7.797 1 98.81 57 PHE B N 1
ATOM 1518 C CA . PHE B 1 57 ? -1.36 -13.156 -8.359 1 98.81 57 PHE B CA 1
ATOM 1519 C C . PHE B 1 57 ? -1.003 -12.938 -9.828 1 98.81 57 PHE B C 1
ATOM 1521 O O . PHE B 1 57 ? 0.046 -13.391 -10.289 1 98.81 57 PHE B O 1
ATOM 1528 N N . ARG B 1 58 ? -1.862 -12.297 -10.43 1 98.56 58 ARG B N 1
ATOM 1529 C CA . ARG B 1 58 ? -1.702 -11.75 -11.773 1 98.56 58 ARG B CA 1
ATOM 1530 C C . ARG B 1 58 ? -2.312 -10.352 -11.875 1 98.56 58 ARG B C 1
ATOM 1532 O O . ARG B 1 58 ? -3.412 -10.117 -11.375 1 98.56 58 ARG B O 1
ATOM 1539 N N . THR B 1 59 ? -1.553 -9.414 -12.422 1 98.31 59 THR B N 1
ATOM 1540 C CA . THR B 1 59 ? -2.098 -8.117 -12.797 1 98.31 59 THR B CA 1
ATOM 1541 C C . THR B 1 59 ? -2.061 -7.93 -14.312 1 98.31 59 THR B C 1
ATOM 1543 O O . THR B 1 59 ? -1.28 -8.586 -15 1 98.31 59 THR B O 1
ATOM 1546 N N . VAL B 1 60 ? -2.945 -7.094 -14.766 1 97.69 60 VAL B N 1
ATOM 1547 C CA . VAL B 1 60 ? -3.008 -6.785 -16.188 1 97.69 60 VAL B CA 1
ATOM 1548 C C . VAL B 1 60 ? -2.771 -5.293 -16.406 1 97.69 60 VAL B C 1
ATOM 1550 O O . VAL B 1 60 ? -3.314 -4.461 -15.672 1 97.69 60 VAL B O 1
ATOM 1553 N N . GLY B 1 61 ? -1.874 -5.027 -17.391 1 96.25 61 GLY B N 1
ATOM 1554 C CA . GLY B 1 61 ? -1.622 -3.648 -17.781 1 96.25 61 GLY B CA 1
ATOM 1555 C C . GLY B 1 61 ? -1.947 -3.373 -19.234 1 96.25 61 GLY B C 1
ATOM 1556 O O . GLY B 1 61 ? -2.828 -4.012 -19.812 1 96.25 61 GLY B O 1
ATOM 1557 N N . GLY B 1 62 ? -1.357 -2.273 -19.703 1 94.19 62 GLY B N 1
ATOM 1558 C CA . GLY B 1 62 ? -1.602 -1.897 -21.094 1 94.19 62 GLY B CA 1
ATOM 1559 C C . GLY B 1 62 ? -1.253 -2.994 -22.078 1 94.19 62 GLY B C 1
ATOM 1560 O O . GLY B 1 62 ? -0.297 -3.744 -21.875 1 94.19 62 GLY B O 1
ATOM 1561 N N . ASN B 1 63 ? -2.082 -3.109 -23.125 1 95.19 63 ASN B N 1
ATOM 1562 C CA . ASN B 1 63 ? -1.879 -4.066 -24.203 1 95.19 63 ASN B CA 1
ATOM 1563 C C . ASN B 1 63 ? -1.854 -5.5 -23.688 1 95.19 63 ASN B C 1
ATOM 1565 O O . ASN B 1 63 ? -1.121 -6.344 -24.219 1 95.19 63 ASN B O 1
ATOM 1569 N N . TYR B 1 64 ? -2.479 -5.691 -22.578 1 93.94 64 TYR B N 1
ATOM 1570 C CA . TYR B 1 64 ? -2.701 -7.004 -21.984 1 93.94 64 TYR B CA 1
ATOM 1571 C C . TYR B 1 64 ? -1.397 -7.59 -21.438 1 93.94 64 TYR B C 1
ATOM 1573 O O . TYR B 1 64 ? -1.285 -8.805 -21.25 1 93.94 64 TYR B O 1
ATOM 1581 N N . HIS B 1 65 ? -0.364 -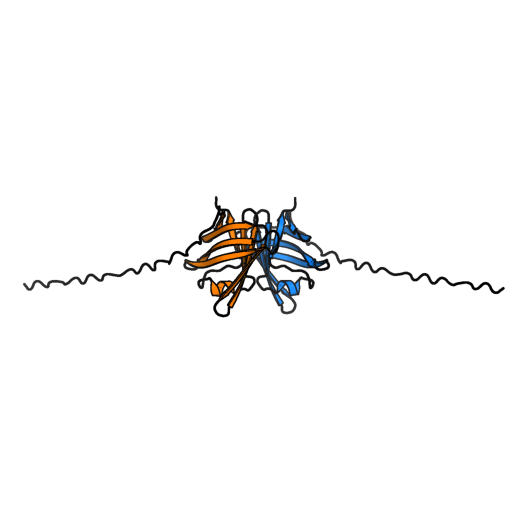6.699 -21.312 1 97.31 65 HIS B N 1
ATOM 1582 C CA . HIS B 1 65 ? 0.806 -7.148 -20.562 1 97.31 65 HIS B CA 1
ATOM 1583 C C . HIS B 1 65 ? 0.433 -7.531 -19.141 1 97.31 65 HIS B C 1
ATOM 1585 O O . HIS B 1 65 ? -0.521 -6.988 -18.578 1 97.31 65 HIS B O 1
ATOM 1591 N N . GLN B 1 66 ? 1.231 -8.469 -18.562 1 97.94 66 GLN B N 1
ATOM 1592 C CA . GLN B 1 66 ? 0.843 -8.984 -17.266 1 97.94 66 GLN B CA 1
ATOM 1593 C C . GLN B 1 66 ? 2.049 -9.094 -16.328 1 97.94 66 GLN B C 1
ATOM 1595 O O . GLN B 1 66 ? 3.191 -9.141 -16.797 1 97.94 66 GLN B O 1
ATOM 1600 N N . CYS B 1 67 ? 1.742 -9.039 -15.07 1 98.25 67 CYS B N 1
ATOM 1601 C CA . CYS B 1 67 ? 2.658 -9.5 -14.031 1 98.25 67 CYS B CA 1
ATOM 1602 C C . CYS B 1 67 ? 2.115 -10.742 -13.344 1 98.25 67 CYS B C 1
ATOM 1604 O O . CYS B 1 67 ? 0.901 -10.906 -13.219 1 98.25 67 CYS B O 1
ATOM 1606 N N . HIS B 1 68 ? 2.939 -11.555 -12.875 1 97.94 68 HIS B N 1
ATOM 1607 C CA . HIS B 1 68 ? 2.496 -12.656 -12.031 1 97.94 68 HIS B CA 1
ATOM 1608 C C . HIS B 1 68 ? 3.613 -13.117 -11.102 1 97.94 68 HIS B C 1
ATOM 1610 O O . HIS B 1 68 ? 4.793 -13 -11.438 1 97.94 68 HIS B O 1
ATOM 1616 N N . MET B 1 69 ? 3.217 -13.602 -10 1 97.94 69 MET B N 1
ATOM 1617 C CA . MET B 1 69 ? 4.137 -14.141 -9.008 1 97.94 69 MET B CA 1
ATOM 1618 C C . MET B 1 69 ? 3.432 -15.148 -8.102 1 97.94 69 MET B C 1
ATOM 1620 O O . MET B 1 69 ? 2.211 -15.094 -7.941 1 97.94 69 MET B O 1
ATOM 1624 N N . THR B 1 70 ? 4.16 -16.062 -7.578 1 98 70 THR B N 1
ATOM 1625 C CA . THR B 1 70 ? 3.695 -17.016 -6.562 1 98 70 THR B CA 1
ATOM 1626 C C . THR B 1 70 ? 4.797 -17.297 -5.551 1 98 70 THR B C 1
ATOM 1628 O O . THR B 1 70 ? 5.98 -17.109 -5.84 1 98 70 THR B O 1
ATOM 1631 N N . GLY B 1 71 ? 4.344 -17.672 -4.367 1 98.12 71 GLY B N 1
ATOM 1632 C CA . GLY B 1 71 ? 5.328 -18.016 -3.355 1 98.12 71 GLY B CA 1
ATOM 1633 C C . GLY B 1 71 ? 4.742 -18.109 -1.959 1 98.12 71 GLY B C 1
ATOM 1634 O O . GLY B 1 71 ? 3.527 -18.234 -1.797 1 98.12 71 GLY B O 1
ATOM 1635 N N . VAL B 1 72 ? 5.656 -18.203 -1.017 1 98.56 72 VAL B N 1
ATOM 1636 C CA . VAL B 1 72 ? 5.316 -18.172 0.403 1 98.56 72 VAL B CA 1
ATOM 1637 C C . VAL B 1 72 ? 5.918 -16.938 1.052 1 98.56 72 VAL B C 1
ATOM 1639 O O . VAL B 1 72 ? 7.137 -16.75 1.049 1 98.56 72 VAL B O 1
ATOM 1642 N N . ALA B 1 73 ? 5.012 -16.109 1.497 1 98.81 73 ALA B N 1
ATOM 1643 C CA . ALA B 1 73 ? 5.449 -14.883 2.154 1 98.81 73 ALA B CA 1
ATOM 1644 C C . ALA B 1 73 ? 5.461 -15.047 3.672 1 98.81 73 ALA B C 1
ATOM 1646 O O . ALA B 1 73 ? 4.668 -15.812 4.227 1 98.81 73 ALA B O 1
ATOM 1647 N N . LYS B 1 74 ? 6.309 -14.312 4.32 1 98.81 74 LYS B N 1
ATOM 1648 C CA . LYS B 1 74 ? 6.445 -14.375 5.773 1 98.81 74 LYS B CA 1
ATOM 1649 C C . LYS B 1 74 ? 5.859 -13.133 6.43 1 98.81 74 LYS B C 1
ATOM 1651 O O . LYS B 1 74 ? 6.043 -12.016 5.938 1 98.81 74 LYS B O 1
ATOM 1656 N N . SER B 1 75 ? 5.281 -13.367 7.629 1 98.56 75 SER B N 1
ATOM 1657 C CA . SER B 1 75 ? 4.625 -12.266 8.328 1 98.56 75 SER B CA 1
ATOM 1658 C C . SER B 1 75 ? 5.645 -11.258 8.852 1 98.56 75 SER B C 1
ATOM 1660 O O . SER B 1 75 ? 6.668 -11.648 9.422 1 98.56 75 SER B O 1
ATOM 1662 N N . ARG B 1 76 ? 5.418 -10.016 8.609 1 97.44 76 ARG B N 1
ATOM 1663 C CA . ARG B 1 76 ? 6.148 -8.914 9.227 1 97.44 76 ARG B CA 1
ATOM 1664 C C . ARG B 1 76 ? 5.391 -8.359 10.43 1 97.44 76 ARG B C 1
ATOM 1666 O O . ARG B 1 76 ? 5.996 -8.008 11.445 1 97.44 76 ARG B O 1
ATOM 1673 N N . ASP B 1 77 ? 4.047 -8.281 10.359 1 95 77 ASP B N 1
ATOM 1674 C CA . ASP B 1 77 ? 3.102 -7.902 11.406 1 95 77 ASP B CA 1
ATOM 1675 C C . ASP B 1 77 ? 1.727 -8.523 11.148 1 95 77 ASP B C 1
ATOM 1677 O O . ASP B 1 77 ? 1.604 -9.484 10.391 1 95 77 ASP B O 1
ATOM 1681 N N . ASN B 1 78 ? 0.702 -8.047 11.758 1 93.12 78 ASN B N 1
ATOM 1682 C CA . ASN B 1 78 ? -0.593 -8.719 11.734 1 93.12 78 ASN B CA 1
ATOM 1683 C C . ASN B 1 78 ? -1.197 -8.719 10.336 1 93.12 78 ASN B C 1
ATOM 1685 O O . ASN B 1 78 ? -1.946 -9.633 9.977 1 93.12 78 ASN B O 1
ATOM 1689 N N . GLU B 1 79 ? -0.825 -7.707 9.531 1 96.44 79 GLU B N 1
ATOM 1690 C CA . GLU B 1 79 ? -1.537 -7.566 8.266 1 96.44 79 GLU B CA 1
ATOM 1691 C C . GLU B 1 79 ? -0.576 -7.625 7.082 1 96.44 79 GLU B C 1
ATOM 1693 O O . GLU B 1 79 ? -0.997 -7.836 5.941 1 96.44 79 GLU B O 1
ATOM 1698 N N . THR B 1 80 ? 0.718 -7.457 7.359 1 98.38 80 THR B N 1
ATOM 1699 C CA . THR B 1 80 ? 1.689 -7.344 6.277 1 98.38 80 THR B CA 1
ATOM 1700 C C . THR B 1 80 ? 2.584 -8.578 6.223 1 98.38 80 THR B C 1
ATOM 1702 O O . THR B 1 80 ? 3.125 -9.008 7.242 1 98.38 80 THR B O 1
ATOM 1705 N N . TYR B 1 81 ? 2.762 -9.141 5.023 1 98.81 81 TYR B N 1
ATOM 1706 C CA . TYR B 1 81 ? 3.676 -10.242 4.738 1 98.81 81 TYR B CA 1
ATOM 1707 C C . TYR B 1 81 ? 4.723 -9.828 3.709 1 98.81 81 TYR B C 1
ATOM 1709 O O . TYR B 1 81 ? 4.43 -9.062 2.789 1 98.81 81 TYR B O 1
ATOM 1717 N N . LYS B 1 82 ? 5.91 -10.383 3.814 1 98.88 82 LYS B N 1
ATOM 1718 C CA . LYS B 1 82 ? 7.02 -10.055 2.924 1 98.88 82 LYS B CA 1
ATOM 1719 C C . LYS B 1 82 ? 7.461 -11.266 2.115 1 98.88 82 LYS B C 1
ATOM 1721 O O . LYS B 1 82 ? 7.539 -12.375 2.648 1 98.88 82 LYS B O 1
ATOM 1726 N N . TYR B 1 83 ? 7.66 -11.047 0.852 1 98.81 83 TYR B N 1
ATOM 1727 C CA . TYR B 1 83 ? 8.188 -12.055 -0.06 1 98.81 83 TYR B CA 1
ATOM 1728 C C . TYR B 1 83 ? 9.375 -11.508 -0.851 1 98.81 83 TYR B C 1
ATOM 1730 O O . TYR B 1 83 ? 9.336 -10.367 -1.324 1 98.81 83 TYR B O 1
ATOM 1738 N N . GLY B 1 84 ? 10.406 -12.297 -0.946 1 98.19 84 GLY B N 1
ATOM 1739 C CA . GLY B 1 84 ? 11.594 -11.938 -1.704 1 98.19 84 GLY B CA 1
ATOM 1740 C C . GLY B 1 84 ? 11.945 -12.945 -2.781 1 98.19 84 GLY B C 1
ATOM 1741 O O . GLY B 1 84 ? 11.742 -14.148 -2.604 1 98.19 84 GLY B O 1
ATOM 1742 N N . GLN B 1 85 ? 12.406 -12.422 -3.828 1 96.56 85 GLN B N 1
ATOM 1743 C CA . GLN B 1 85 ? 12.891 -13.25 -4.926 1 96.56 85 GLN B CA 1
ATOM 1744 C C . GLN B 1 85 ? 14.156 -12.656 -5.547 1 96.56 85 GLN B C 1
ATOM 1746 O O . GLN B 1 85 ? 14.273 -11.43 -5.664 1 96.56 85 GLN B O 1
ATOM 1751 N N . PHE B 1 86 ? 15.062 -13.516 -5.82 1 95.69 86 PHE B N 1
ATOM 1752 C CA . PHE B 1 86 ? 16.281 -13.109 -6.504 1 95.69 86 PHE B CA 1
ATOM 1753 C C . PHE B 1 86 ? 16.422 -13.812 -7.844 1 95.69 86 PHE B C 1
ATOM 1755 O O . PHE B 1 86 ? 16.5 -15.047 -7.898 1 95.69 86 PHE B O 1
ATOM 1762 N N . GLU B 1 87 ? 16.375 -12.977 -8.945 1 91.56 87 GLU B N 1
ATOM 1763 C CA . GLU B 1 87 ? 16.516 -13.508 -10.297 1 91.56 87 GLU B CA 1
ATOM 1764 C C . GLU B 1 87 ? 17.359 -12.578 -11.164 1 91.56 87 GLU B C 1
ATOM 1766 O O . GLU B 1 87 ? 17.141 -11.359 -11.156 1 91.56 87 GLU B O 1
ATOM 1771 N N . GLN B 1 88 ? 18.328 -13.156 -11.922 1 89 88 GLN B N 1
ATOM 1772 C CA . GLN B 1 88 ? 19.141 -12.422 -12.883 1 89 88 GLN B CA 1
ATOM 1773 C C . GLN B 1 88 ? 19.766 -11.18 -12.25 1 89 88 GLN B C 1
ATOM 1775 O O . GLN B 1 88 ? 19.641 -10.078 -12.781 1 89 88 GLN B O 1
ATOM 1780 N N . ASN B 1 89 ? 20.25 -11.258 -11.078 1 92.75 89 ASN B N 1
ATOM 1781 C CA . ASN B 1 89 ? 20.969 -10.211 -10.367 1 92.75 89 ASN B CA 1
ATOM 1782 C C . ASN B 1 89 ? 20.047 -9.078 -9.93 1 92.75 89 ASN B C 1
ATOM 1784 O O . ASN B 1 89 ? 20.453 -7.926 -9.828 1 92.75 89 ASN B O 1
ATOM 1788 N N . THR B 1 90 ? 18.828 -9.469 -9.891 1 95.81 90 THR B N 1
ATOM 1789 C CA . THR B 1 90 ? 17.828 -8.516 -9.438 1 95.81 90 THR B CA 1
ATOM 1790 C C . THR B 1 90 ? 17.109 -9.031 -8.188 1 95.81 90 THR B C 1
ATOM 1792 O O . THR B 1 90 ? 16.703 -10.188 -8.133 1 95.81 90 THR B O 1
ATOM 1795 N N . HIS B 1 91 ? 17.078 -8.141 -7.152 1 97.31 91 HIS B N 1
ATOM 1796 C CA . HIS B 1 91 ? 16.375 -8.5 -5.93 1 97.31 91 HIS B CA 1
ATOM 1797 C C . HIS B 1 91 ? 15.016 -7.809 -5.859 1 97.31 91 HIS B C 1
ATOM 1799 O O . HIS B 1 91 ? 14.93 -6.582 -5.941 1 97.31 91 HIS B O 1
ATOM 1805 N N . CYS B 1 92 ? 14.031 -8.617 -5.73 1 98.12 92 CYS B N 1
ATOM 1806 C CA . CYS B 1 92 ? 12.664 -8.141 -5.551 1 98.12 92 CYS B CA 1
ATOM 1807 C C . CYS B 1 92 ? 12.203 -8.336 -4.109 1 98.12 92 CYS B C 1
ATOM 1809 O O . CYS B 1 92 ? 12.336 -9.43 -3.551 1 98.12 92 CYS B O 1
ATOM 1811 N N . SER B 1 93 ? 11.727 -7.262 -3.5 1 98.62 93 SER B N 1
ATOM 1812 C CA . SER B 1 93 ? 11.055 -7.297 -2.205 1 98.62 93 SER B CA 1
ATOM 1813 C C . SER B 1 93 ? 9.594 -6.867 -2.324 1 98.62 93 SER B C 1
ATOM 1815 O O . SER B 1 93 ? 9.312 -5.723 -2.672 1 98.62 93 SER B O 1
ATOM 1817 N N . LEU B 1 94 ? 8.727 -7.789 -2.004 1 98.81 94 LEU B N 1
ATOM 1818 C CA . LEU B 1 94 ? 7.289 -7.582 -2.131 1 98.81 94 LEU B CA 1
ATOM 1819 C C . LEU B 1 94 ? 6.613 -7.598 -0.763 1 98.81 94 LEU B C 1
ATOM 1821 O O . LEU B 1 94 ? 6.84 -8.508 0.035 1 98.81 94 LEU B O 1
ATOM 1825 N N . SER B 1 95 ? 5.816 -6.551 -0.475 1 98.88 95 SER B N 1
ATOM 1826 C CA . SER B 1 95 ? 4.902 -6.578 0.663 1 98.88 95 SER B CA 1
ATOM 1827 C C . SER B 1 95 ? 3.475 -6.871 0.22 1 98.88 95 SER B C 1
ATOM 1829 O O . SER B 1 95 ? 2.988 -6.293 -0.753 1 98.88 95 SER B O 1
ATOM 1831 N N . ILE B 1 96 ? 2.893 -7.758 0.884 1 98.94 96 ILE B N 1
ATOM 1832 C CA . ILE B 1 96 ? 1.489 -8.117 0.716 1 98.94 96 ILE B CA 1
ATOM 1833 C C . ILE B 1 96 ? 0.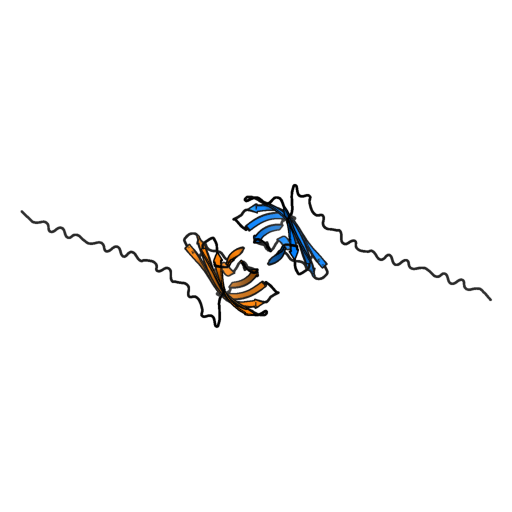702 -7.723 1.962 1 98.94 96 ILE B C 1
ATOM 1835 O O . ILE B 1 96 ? 0.925 -8.266 3.047 1 98.94 96 ILE B O 1
ATOM 1839 N N . ILE B 1 97 ? -0.203 -6.797 1.797 1 98.81 97 ILE B N 1
ATOM 1840 C CA . ILE B 1 97 ? -1.025 -6.34 2.912 1 98.81 97 ILE B CA 1
ATOM 1841 C C . ILE B 1 97 ? -2.438 -6.906 2.777 1 98.81 97 ILE B C 1
ATOM 1843 O O . ILE B 1 97 ? -3.156 -6.578 1.832 1 98.81 97 ILE B O 1
ATOM 1847 N N . VAL B 1 98 ? -2.84 -7.703 3.707 1 98.31 98 VAL B N 1
ATOM 1848 C CA . VAL B 1 98 ? -4.152 -8.344 3.695 1 98.31 98 VAL B CA 1
ATOM 1849 C C . VAL B 1 98 ? -5.082 -7.633 4.676 1 98.31 98 VAL B C 1
ATOM 1851 O O . VAL B 1 98 ? -4.863 -7.668 5.887 1 98.31 98 VAL B O 1
ATOM 1854 N N . LEU B 1 99 ? -6.176 -6.914 4.051 1 96.38 99 LEU B N 1
ATOM 1855 C CA . LEU B 1 99 ? -7.121 -6.109 4.816 1 96.38 99 LEU B CA 1
ATOM 1856 C C . LEU B 1 99 ? -8.531 -6.684 4.707 1 96.38 99 LEU B C 1
ATOM 1858 O O . LEU B 1 99 ? -9.336 -6.215 3.898 1 96.38 99 LEU B O 1
ATOM 1862 N N . GLY B 1 100 ? -8.945 -7.617 5.508 1 91.06 100 GLY B N 1
ATOM 1863 C CA . GLY B 1 100 ? -10.266 -8.234 5.496 1 91.06 100 GLY B CA 1
ATOM 1864 C C . GLY B 1 100 ? -10.773 -8.516 4.094 1 91.06 100 GLY B C 1
ATOM 1865 O O . GLY B 1 100 ? -10.609 -9.625 3.58 1 91.06 100 GLY B O 1
ATOM 1866 N N . ASN B 1 101 ? -11.242 -7.422 3.34 1 96.38 101 ASN B N 1
ATOM 1867 C CA . ASN B 1 101 ? -11.836 -7.664 2.025 1 96.38 101 ASN B CA 1
ATOM 1868 C C . ASN B 1 101 ? -10.938 -7.145 0.906 1 96.38 101 ASN B C 1
ATOM 1870 O O . ASN B 1 101 ? -11.383 -7.008 -0.236 1 96.38 101 ASN B O 1
ATOM 1874 N N . SER B 1 102 ? -9.727 -6.82 1.246 1 98.56 102 SER B N 1
ATOM 1875 C CA . SER B 1 102 ? -8.82 -6.305 0.222 1 98.56 102 SER B CA 1
ATOM 1876 C C . SER B 1 102 ? -7.395 -6.797 0.445 1 98.56 102 SER B C 1
ATOM 1878 O O . SER B 1 102 ? -7.023 -7.145 1.566 1 98.56 102 SER B O 1
ATOM 1880 N N . VAL 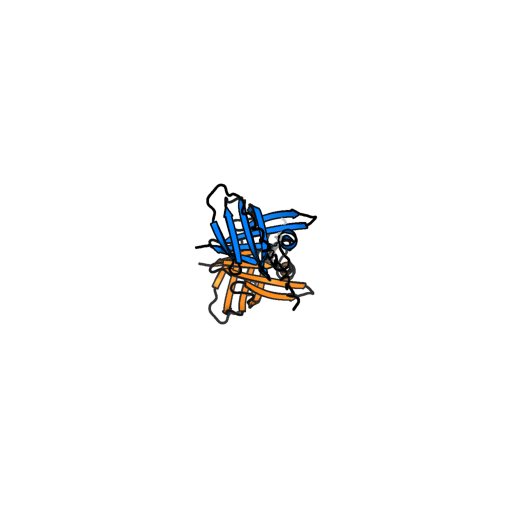B 1 103 ? -6.613 -6.82 -0.613 1 98.81 103 VAL B N 1
ATOM 1881 C CA . VAL B 1 103 ? -5.172 -7.047 -0.597 1 98.81 103 VAL B CA 1
ATOM 1882 C C . VAL B 1 103 ? -4.461 -5.922 -1.346 1 98.81 103 VAL B C 1
ATOM 1884 O O . VAL B 1 103 ? -4.914 -5.496 -2.412 1 98.81 103 VAL B O 1
ATOM 1887 N N . VAL B 1 104 ? -3.426 -5.359 -0.817 1 98.88 104 VAL B N 1
ATOM 1888 C CA . VAL B 1 104 ? -2.592 -4.348 -1.458 1 98.88 104 VAL B CA 1
ATOM 1889 C C . VAL B 1 104 ? -1.174 -4.887 -1.639 1 98.88 104 VAL B C 1
ATOM 1891 O O . VAL B 1 104 ? -0.614 -5.492 -0.725 1 98.88 104 VAL B O 1
ATOM 1894 N N . LEU B 1 105 ? -0.584 -4.699 -2.824 1 98.94 105 LEU B N 1
ATOM 1895 C CA . LEU B 1 105 ? 0.798 -5.082 -3.092 1 98.94 105 LEU B CA 1
ATOM 1896 C C . LEU B 1 105 ? 1.705 -3.859 -3.127 1 98.94 105 LEU B C 1
ATOM 1898 O O . LEU B 1 105 ? 1.379 -2.857 -3.77 1 98.94 105 LEU B O 1
ATOM 1902 N N . ILE B 1 106 ? 2.785 -3.982 -2.424 1 98.81 106 ILE B N 1
ATOM 1903 C CA . ILE B 1 106 ? 3.803 -2.939 -2.479 1 98.81 106 ILE B CA 1
ATOM 1904 C C . ILE B 1 106 ? 5.121 -3.531 -2.969 1 98.81 106 ILE B C 1
ATOM 1906 O O . ILE B 1 106 ? 5.645 -4.477 -2.375 1 98.81 106 ILE B O 1
ATOM 1910 N N . ASP B 1 107 ? 5.605 -2.994 -4.055 1 98.69 107 ASP B N 1
ATOM 1911 C CA . ASP B 1 107 ? 6.949 -3.318 -4.531 1 98.69 107 ASP B CA 1
ATOM 1912 C C . ASP B 1 107 ? 8 -2.48 -3.811 1 98.69 107 ASP B C 1
ATOM 1914 O O . ASP B 1 107 ? 8.445 -1.453 -4.328 1 98.69 107 ASP B O 1
ATOM 1918 N N . GLU B 1 108 ? 8.5 -3.041 -2.744 1 97.81 108 GLU B N 1
ATOM 1919 C CA . GLU B 1 108 ? 9.391 -2.303 -1.848 1 97.81 108 GLU B CA 1
ATOM 1920 C C . GLU B 1 108 ? 10.703 -1.946 -2.539 1 97.81 108 GLU B C 1
ATOM 1922 O O . GLU B 1 108 ? 11.297 -0.907 -2.252 1 97.81 108 GLU B O 1
ATOM 1927 N N . SER B 1 109 ? 11.094 -2.762 -3.396 1 97.19 109 SER B N 1
ATOM 1928 C CA . SER B 1 109 ? 12.406 -2.59 -4.016 1 97.19 109 SER B CA 1
ATOM 1929 C C . SER B 1 109 ? 12.297 -1.842 -5.34 1 97.19 109 SER B C 1
ATOM 1931 O O . SER B 1 109 ? 13.312 -1.434 -5.91 1 97.19 109 SER B O 1
ATOM 1933 N N . HIS B 1 110 ? 11.117 -1.725 -5.855 1 96.25 110 HIS B N 1
ATOM 1934 C CA . HIS B 1 110 ? 10.859 -1.194 -7.188 1 96.25 110 HIS B CA 1
ATOM 1935 C C . HIS B 1 110 ? 11.539 -2.035 -8.258 1 96.25 110 HIS B C 1
ATOM 1937 O O . HIS B 1 110 ? 11.852 -1.535 -9.344 1 96.25 110 HIS B O 1
ATOM 1943 N N . GLN B 1 111 ? 11.773 -3.277 -7.934 1 97.38 111 GLN B N 1
ATOM 1944 C CA . GLN B 1 111 ? 12.508 -4.129 -8.867 1 97.38 111 GLN B CA 1
ATOM 1945 C C . GLN B 1 111 ? 11.688 -5.363 -9.234 1 97.38 111 GLN B C 1
ATOM 1947 O O . GLN B 1 111 ? 12.102 -6.152 -10.094 1 97.38 111 GLN B O 1
ATOM 1952 N N . CYS B 1 112 ? 10.5 -5.551 -8.633 1 98.12 112 CYS B N 1
ATOM 1953 C 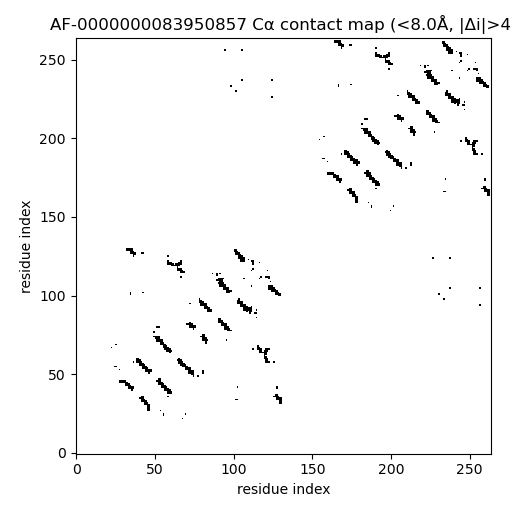CA . CYS B 1 112 ? 9.711 -6.754 -8.898 1 98.12 112 CYS B CA 1
ATOM 1954 C C . CYS B 1 112 ? 9.203 -6.773 -10.336 1 98.12 112 CYS B C 1
ATOM 1956 O O . CYS B 1 112 ? 9.086 -7.84 -10.938 1 98.12 112 CYS B O 1
ATOM 1958 N N . LYS B 1 113 ? 8.953 -5.586 -10.781 1 96.5 113 LYS B N 1
ATOM 1959 C CA . LYS B 1 113 ? 8.461 -5.469 -12.148 1 96.5 113 LYS B CA 1
ATOM 1960 C C . LYS B 1 113 ? 9.445 -6.094 -13.141 1 96.5 113 LYS B C 1
ATOM 1962 O O . LYS B 1 113 ? 9.031 -6.773 -14.078 1 96.5 113 LYS B O 1
ATOM 1967 N N . LYS B 1 114 ? 10.703 -5.941 -12.938 1 95.94 114 LYS B N 1
ATOM 1968 C CA . LYS B 1 114 ? 11.734 -6.434 -13.852 1 95.94 114 LYS B CA 1
ATOM 1969 C C . LYS B 1 114 ? 11.703 -7.953 -13.938 1 95.94 114 LYS B C 1
ATOM 1971 O O . LYS B 1 114 ? 12.07 -8.523 -14.969 1 95.94 114 LYS B O 1
ATOM 1976 N N . ILE B 1 115 ? 11.242 -8.555 -12.898 1 95.12 115 ILE B N 1
ATOM 1977 C CA . ILE B 1 115 ? 11.32 -10.008 -12.781 1 95.12 115 ILE B CA 1
ATOM 1978 C C . ILE B 1 115 ? 10.016 -10.633 -13.273 1 95.12 115 ILE B C 1
ATOM 1980 O O . ILE B 1 115 ? 10.016 -11.734 -13.828 1 95.12 115 ILE B O 1
ATOM 1984 N N . SER B 1 116 ? 8.969 -9.867 -13.172 1 96.75 116 SER B N 1
ATOM 1985 C CA . SER B 1 116 ? 7.715 -10.609 -13.188 1 96.75 116 SER B CA 1
ATOM 1986 C C . SER B 1 116 ? 6.711 -9.992 -14.156 1 96.75 116 SER B C 1
ATOM 1988 O O . SER B 1 116 ? 5.57 -10.445 -14.25 1 96.75 116 SER B O 1
ATOM 1990 N N . CYS B 1 117 ? 7.168 -8.992 -14.898 1 97.25 117 CYS B N 1
ATOM 1991 C CA . CYS B 1 117 ? 6.137 -8.25 -15.617 1 97.25 117 CYS B CA 1
ATOM 1992 C C . CYS B 1 117 ? 6.535 -8.031 -17.078 1 97.25 117 CYS B C 1
ATOM 1994 O O . CYS B 1 117 ? 7.719 -7.871 -17.375 1 97.25 117 CYS B O 1
ATOM 1996 N N . GLY B 1 118 ? 5.477 -8.016 -17.875 1 96.62 118 GLY B N 1
ATOM 1997 C CA . GLY B 1 118 ? 5.637 -7.352 -19.156 1 96.62 118 GLY B CA 1
ATOM 1998 C C . GLY B 1 118 ? 5.809 -5.852 -19.031 1 96.62 118 GLY B C 1
ATOM 1999 O O . GLY B 1 118 ? 5.516 -5.273 -17.984 1 96.62 118 GLY B O 1
ATOM 2000 N N . GLN B 1 119 ? 6.098 -5.172 -20.078 1 95.88 119 GLN B N 1
ATOM 2001 C CA . GLN B 1 119 ? 6.543 -3.783 -20.094 1 95.88 119 GLN B CA 1
ATOM 2002 C C . GLN B 1 119 ? 5.438 -2.844 -19.609 1 95.88 119 GLN B C 1
ATOM 2004 O O . GLN B 1 119 ? 5.711 -1.851 -18.938 1 95.88 119 GLN B O 1
ATOM 2009 N N . ARG B 1 120 ? 4.219 -3.096 -19.891 1 97.06 120 ARG B N 1
ATOM 2010 C CA . ARG B 1 120 ? 3.145 -2.146 -19.625 1 97.06 120 ARG B CA 1
ATOM 2011 C C . ARG B 1 120 ? 2.297 -2.6 -18.438 1 97.06 120 ARG B C 1
ATOM 2013 O O . ARG B 1 120 ? 1.148 -2.174 -18.297 1 97.06 120 ARG B O 1
ATOM 2020 N N . ALA B 1 121 ? 2.752 -3.512 -17.609 1 97.81 121 ALA B N 1
ATOM 2021 C CA . ALA B 1 121 ? 2.064 -3.953 -16.406 1 97.81 121 ALA B CA 1
ATOM 2022 C C . ALA B 1 121 ? 2.834 -3.539 -15.156 1 97.81 121 ALA B C 1
ATOM 2024 O O . ALA B 1 121 ? 3.973 -3.074 -15.242 1 97.81 121 ALA B O 1
ATOM 2025 N N . GLY B 1 122 ? 2.164 -3.52 -14.016 1 97.19 122 GLY B N 1
ATOM 2026 C CA . GLY B 1 122 ? 2.809 -3.1 -12.781 1 97.19 122 GLY B CA 1
ATOM 2027 C C . GLY B 1 122 ? 2.283 -3.826 -11.562 1 97.19 122 GLY B C 1
ATOM 2028 O O . GLY B 1 122 ? 1.216 -4.445 -11.609 1 97.19 122 GLY B O 1
ATOM 2029 N N . ILE B 1 123 ? 3.057 -3.717 -10.477 1 98.25 123 ILE B N 1
ATOM 2030 C CA . ILE B 1 123 ? 2.719 -4.41 -9.234 1 98.25 123 ILE B CA 1
ATOM 2031 C C . ILE B 1 123 ? 2.463 -3.395 -8.125 1 98.25 123 ILE B C 1
ATOM 2033 O O . ILE B 1 123 ? 1.512 -3.537 -7.355 1 98.25 123 ILE B O 1
ATOM 2037 N N . ASN B 1 124 ? 3.283 -2.33 -8.055 1 98.5 124 ASN B N 1
ATOM 2038 C CA . ASN B 1 124 ? 3.256 -1.425 -6.91 1 98.5 124 ASN B CA 1
ATOM 2039 C C . ASN B 1 124 ? 1.918 -0.702 -6.801 1 98.5 124 ASN B C 1
ATOM 2041 O O . ASN B 1 124 ? 1.466 -0.071 -7.758 1 98.5 124 ASN B O 1
ATOM 2045 N N . GLY B 1 125 ? 1.264 -0.848 -5.621 1 98.25 125 GLY B N 1
ATOM 2046 C CA . GLY B 1 125 ? 0.01 -0.159 -5.359 1 98.25 125 GLY B CA 1
ATOM 2047 C C . GLY B 1 125 ? -1.202 -0.908 -5.879 1 98.25 125 GLY B C 1
ATOM 2048 O O . GLY B 1 125 ? -2.33 -0.419 -5.781 1 98.25 125 GLY B O 1
ATOM 2049 N N . ALA B 1 126 ? -1.021 -2.107 -6.453 1 98.62 126 ALA B N 1
ATOM 2050 C CA . ALA B 1 126 ? -2.166 -2.887 -6.918 1 98.62 126 ALA B CA 1
ATOM 2051 C C . ALA B 1 126 ? -3.096 -3.242 -5.762 1 98.62 126 ALA B C 1
ATOM 2053 O O . ALA B 1 126 ? -2.637 -3.654 -4.691 1 98.62 126 ALA B O 1
ATOM 2054 N N . VAL B 1 127 ? -4.336 -3.037 -6.035 1 98.75 127 VAL B N 1
ATOM 2055 C CA . VAL B 1 127 ? -5.375 -3.352 -5.062 1 98.75 127 VAL B CA 1
ATOM 2056 C C . VAL B 1 127 ? -6.285 -4.449 -5.613 1 98.75 127 VAL B C 1
ATOM 2058 O O . VAL B 1 127 ? -6.668 -4.414 -6.789 1 98.75 127 VAL B O 1
ATOM 2061 N N . PHE B 1 128 ? -6.598 -5.391 -4.77 1 98.75 128 PHE B N 1
ATOM 2062 C CA . PHE B 1 128 ? -7.547 -6.453 -5.086 1 98.75 128 PHE B CA 1
ATOM 2063 C C . PHE B 1 128 ? -8.68 -6.488 -4.062 1 98.75 128 PHE B C 1
ATOM 2065 O O . PHE B 1 128 ? -8.453 -6.277 -2.871 1 98.75 128 PHE B O 1
ATOM 2072 N N . HIS B 1 129 ? -9.836 -6.82 -4.543 1 98.62 129 HIS B N 1
ATOM 2073 C CA . HIS B 1 129 ? -11 -6.93 -3.676 1 98.62 129 HIS B CA 1
ATOM 2074 C C . HIS B 1 129 ? -11.547 -8.352 -3.668 1 98.62 129 HIS B C 1
ATOM 2076 O O . HIS B 1 129 ? -11.547 -9.031 -4.699 1 98.62 129 HIS B O 1
ATOM 2082 N N . ARG B 1 130 ? -11.977 -8.727 -2.486 1 98.19 130 ARG B N 1
ATOM 2083 C CA . ARG B 1 130 ? -12.492 -10.086 -2.344 1 98.19 130 ARG B CA 1
ATOM 2084 C C . ARG B 1 130 ? -13.547 -10.383 -3.404 1 98.19 130 ARG B C 1
ATOM 2086 O O . ARG B 1 130 ? -14.469 -9.594 -3.611 1 98.19 130 ARG B O 1
ATOM 2093 N N . ALA B 1 131 ? -13.227 -11.492 -4.012 1 96.94 131 ALA B N 1
ATOM 2094 C CA . ALA B 1 131 ? -14.18 -11.898 -5.047 1 96.94 131 ALA B CA 1
ATOM 2095 C C . ALA B 1 131 ? -15.5 -12.344 -4.43 1 96.94 131 ALA B C 1
ATOM 2097 O O . ALA B 1 131 ? -15.531 -12.875 -3.314 1 96.94 131 ALA B O 1
ATOM 2098 N N . LYS B 1 132 ? -16.672 -12.125 -5.043 1 84.88 132 LYS B N 1
ATOM 2099 C CA . LYS B 1 132 ? -18 -12.531 -4.602 1 84.88 132 LYS B CA 1
ATOM 2100 C C . LYS B 1 132 ? -18.219 -14.023 -4.805 1 84.88 132 LYS B C 1
ATOM 2102 O O . LYS B 1 132 ? -17.641 -14.625 -5.711 1 84.88 132 LYS B O 1
#

Solvent-accessible surface area (backbone atoms only — not comparable to full-atom values): 15133 Å² total; per-residue (Å²): 136,84,81,79,78,77,80,78,76,80,79,80,76,78,77,73,73,73,68,73,76,78,80,82,77,80,92,67,100,59,75,67,47,52,20,36,25,92,75,38,45,36,38,39,42,26,70,70,52,88,58,30,32,31,43,37,38,37,33,43,29,55,96,71,20,36,22,48,52,69,52,71,23,36,43,78,50,97,42,35,25,40,34,73,47,78,56,95,94,37,63,22,36,36,38,41,35,56,54,97,57,33,39,38,30,38,40,74,56,74,35,41,50,79,77,33,34,36,92,49,24,68,52,65,70,40,54,27,34,56,54,131,135,84,79,78,79,77,81,78,79,80,78,79,77,78,76,74,72,74,68,73,77,77,80,84,76,79,90,63,98,58,77,66,47,53,21,36,26,94,75,39,46,34,36,39,40,33,55,68,55,88,56,32,34,32,42,38,38,35,33,43,30,56,95,72,19,35,22,51,54,70,50,72,25,36,45,78,49,98,43,36,24,41,35,74,48,78,56,95,94,37,64,21,36,36,37,41,34,57,52,98,57,33,38,38,32,38,41,76,56,73,35,41,50,78,75,32,34,36,90,49,23,66,53,64,70,41,55,24,33,55,55,132